Protein AF-A0A2V9VPX3-F1 (afdb_monomer_lite)

Foldseek 3Di:
DDDPPPPVVVVVLVVLVVVVVVLLVLLLVLLVVVLVVLVCCLVPVDPDDDPQVSVVSVLCNVVVVLNCQQSVLLNVLSVLVVLLLDLVNLQVPVSLVSNLVSLVSNLVSLLVVLVVDLLPPLQSVLSVVLSVLLVVLSVQLVPDDPCQLVSVLSVLLNNLLSSLVSQLVVVVVVCVVCCVVVVDRCSNCSSVSSNVSNVVSNVSSVVLCPDPSNSVSSVVSSVSNVD

Structure (mmCIF, N/CA/C/O backbone):
data_AF-A0A2V9VPX3-F1
#
_entry.id   AF-A0A2V9VPX3-F1
#
loop_
_atom_site.group_PDB
_atom_site.id
_atom_site.type_symbol
_atom_site.label_atom_id
_atom_site.label_alt_id
_atom_site.label_comp_id
_atom_site.label_asym_id
_atom_site.label_entity_id
_atom_site.label_seq_id
_atom_site.pdbx_PDB_ins_code
_atom_site.Cartn_x
_atom_site.Cartn_y
_atom_site.Cartn_z
_atom_site.occupancy
_atom_site.B_iso_or_equiv
_atom_site.auth_seq_id
_atom_site.auth_comp_id
_atom_site.auth_asym_id
_atom_site.auth_atom_id
_atom_site.pdbx_PDB_model_num
ATOM 1 N N . MET A 1 1 ? -47.745 25.029 2.423 1.00 43.16 1 MET A N 1
ATOM 2 C CA . MET A 1 1 ? -46.311 25.330 2.217 1.00 43.16 1 MET A CA 1
ATOM 3 C C . MET A 1 1 ? -45.486 24.276 2.961 1.00 43.16 1 MET A C 1
ATOM 5 O O . MET A 1 1 ? -45.159 24.467 4.120 1.00 43.16 1 MET A O 1
ATOM 9 N N . GLN A 1 2 ? -45.264 23.102 2.353 1.00 42.19 2 GLN A N 1
ATOM 10 C CA . GLN A 1 2 ? -44.496 22.005 2.964 1.00 42.19 2 GLN A CA 1
ATOM 11 C C . GLN A 1 2 ? -43.051 22.051 2.464 1.00 42.19 2 GLN A C 1
ATOM 13 O O . GLN A 1 2 ? -42.793 21.994 1.262 1.00 42.19 2 GLN A O 1
ATOM 18 N N . ALA A 1 3 ? -42.114 22.189 3.399 1.00 47.44 3 ALA A N 1
ATOM 19 C CA . ALA A 1 3 ? -40.689 22.213 3.127 1.00 47.44 3 ALA A CA 1
ATOM 20 C C . ALA A 1 3 ? -40.222 20.843 2.612 1.00 47.44 3 ALA A C 1
ATOM 22 O O . ALA A 1 3 ? -40.290 19.833 3.311 1.00 47.44 3 ALA A O 1
ATOM 23 N N . LYS A 1 4 ? -39.719 20.822 1.376 1.00 47.50 4 LYS A N 1
ATOM 24 C CA . LYS A 1 4 ? -39.046 19.679 0.755 1.00 47.50 4 LYS A CA 1
ATOM 25 C C . LYS A 1 4 ? -37.714 19.457 1.480 1.00 47.50 4 LYS A C 1
ATOM 27 O O . LYS A 1 4 ? -36.695 20.033 1.106 1.00 47.50 4 LYS A O 1
ATOM 32 N N . ILE A 1 5 ? -37.734 18.673 2.559 1.00 52.81 5 ILE A N 1
ATOM 33 C CA . ILE A 1 5 ? -36.528 18.274 3.293 1.00 52.81 5 ILE A CA 1
ATOM 34 C C . ILE A 1 5 ? -35.602 17.559 2.304 1.00 52.81 5 ILE A C 1
ATOM 36 O O . ILE A 1 5 ? -35.921 16.506 1.754 1.00 52.81 5 ILE A O 1
ATOM 40 N N . LYS A 1 6 ? -34.461 18.192 2.037 1.00 49.34 6 LYS A N 1
ATOM 41 C CA . LYS A 1 6 ? -33.432 17.753 1.099 1.00 49.34 6 LYS A CA 1
ATOM 42 C C . LYS A 1 6 ? -32.847 16.426 1.601 1.00 49.34 6 LYS A C 1
ATOM 44 O O . LYS A 1 6 ? -31.978 16.401 2.465 1.00 49.34 6 LYS A O 1
ATOM 49 N N . THR A 1 7 ? -33.305 15.310 1.040 1.00 52.22 7 THR A N 1
ATOM 50 C CA . THR A 1 7 ? -32.837 13.936 1.318 1.00 52.22 7 THR A CA 1
ATOM 51 C C . THR A 1 7 ? -31.381 13.672 0.898 1.00 52.22 7 THR A C 1
ATOM 53 O O . THR A 1 7 ? -30.891 12.551 1.028 1.00 52.22 7 THR A O 1
ATOM 56 N N . SER A 1 8 ? -30.643 14.692 0.441 1.00 52.12 8 SER A N 1
ATOM 57 C CA . SER A 1 8 ? -29.272 14.559 -0.063 1.00 52.12 8 SER A CA 1
ATOM 58 C C . SER A 1 8 ? -28.255 14.120 0.997 1.00 52.12 8 SER A C 1
ATOM 60 O O . SER A 1 8 ? -27.216 13.583 0.642 1.00 52.12 8 SER A O 1
ATOM 62 N N . GLY A 1 9 ? -28.534 14.310 2.293 1.00 49.56 9 GLY A N 1
ATOM 63 C CA . GLY A 1 9 ? -27.585 13.986 3.369 1.00 49.56 9 GLY A CA 1
ATOM 64 C C . GLY A 1 9 ? -27.524 12.508 3.788 1.00 49.56 9 GLY A C 1
ATOM 65 O O . GLY A 1 9 ? -26.550 12.101 4.421 1.00 49.56 9 GLY A O 1
ATOM 66 N N . LEU A 1 10 ? -28.541 11.698 3.463 1.00 52.62 10 LEU A N 1
ATOM 67 C CA . LEU A 1 10 ? -28.612 10.284 3.878 1.00 52.62 10 LEU A CA 1
ATOM 68 C C . LEU A 1 10 ? -28.024 9.320 2.836 1.00 52.62 10 LEU A C 1
ATOM 70 O O . LEU A 1 10 ? -27.613 8.213 3.182 1.00 52.62 10 LEU A O 1
ATOM 74 N N . THR A 1 11 ? -27.944 9.735 1.571 1.00 59.84 11 THR A N 1
ATOM 75 C CA . THR A 1 11 ? -27.474 8.900 0.453 1.00 59.84 11 THR A CA 1
ATOM 76 C C . THR A 1 11 ? -25.959 8.967 0.243 1.00 59.84 11 THR A C 1
ATOM 78 O O . THR A 1 11 ? -25.352 7.986 -0.195 1.00 59.84 11 THR A O 1
ATOM 81 N N . GLU A 1 12 ? -25.320 10.081 0.610 1.00 61.25 12 GLU A N 1
ATOM 82 C CA . GLU A 1 12 ? -23.867 10.259 0.505 1.00 61.25 12 GLU A CA 1
ATOM 83 C C . GLU A 1 12 ? -23.025 9.199 1.239 1.00 61.25 12 GLU A C 1
ATOM 85 O O . GLU A 1 12 ? -22.097 8.665 0.620 1.00 61.25 12 GLU A O 1
ATOM 90 N N . PRO A 1 13 ? -23.305 8.829 2.509 1.00 64.81 13 PRO A N 1
ATOM 91 C CA . PRO A 1 13 ? -22.463 7.867 3.216 1.00 64.81 13 PRO A CA 1
ATOM 92 C C . PRO A 1 13 ? -22.567 6.440 2.668 1.00 64.81 13 PRO A C 1
ATOM 94 O O . PRO A 1 13 ? -21.584 5.699 2.690 1.00 64.81 13 PRO A O 1
ATOM 97 N N . ALA A 1 14 ? -23.731 6.051 2.141 1.00 68.38 14 ALA A N 1
ATOM 98 C CA . ALA A 1 14 ? -23.908 4.748 1.505 1.00 68.38 14 ALA A CA 1
ATOM 99 C C . ALA A 1 14 ? -23.156 4.669 0.165 1.00 68.38 14 ALA A C 1
ATOM 101 O O . ALA A 1 14 ? -22.471 3.679 -0.112 1.00 68.38 14 ALA A O 1
ATOM 102 N N . ARG A 1 15 ? -23.232 5.735 -0.644 1.00 77.31 15 ARG A N 1
ATOM 103 C CA . ARG A 1 15 ? -22.561 5.809 -1.946 1.00 77.31 15 ARG A CA 1
ATOM 104 C C . ARG A 1 15 ? -21.040 5.812 -1.806 1.00 77.31 15 ARG A C 1
ATOM 106 O O . ARG A 1 15 ? -20.377 5.031 -2.484 1.00 77.31 15 ARG A O 1
ATOM 113 N N . SER A 1 16 ? -20.474 6.617 -0.910 1.00 80.38 16 SER A N 1
ATOM 114 C CA . SER A 1 16 ? -19.016 6.679 -0.735 1.00 80.38 16 SER A CA 1
ATOM 115 C C . SER A 1 16 ? -18.418 5.356 -0.238 1.00 80.38 16 SER A C 1
ATOM 117 O O . SER A 1 16 ? -17.360 4.945 -0.712 1.00 80.38 16 SER A O 1
ATOM 119 N N . TRP A 1 17 ? -19.118 4.625 0.639 1.00 83.00 17 TRP A N 1
ATOM 120 C CA . TRP A 1 17 ? -18.698 3.281 1.048 1.00 83.00 17 TRP A CA 1
ATOM 121 C C . TRP A 1 17 ? -18.738 2.277 -0.109 1.00 83.00 17 TRP A C 1
ATOM 123 O O . TRP A 1 17 ? -17.834 1.450 -0.227 1.00 83.00 17 TRP A O 1
ATOM 133 N N . SER A 1 18 ? -19.750 2.349 -0.982 1.00 84.25 18 SER A N 1
ATOM 134 C CA . SER A 1 18 ? -19.806 1.480 -2.163 1.00 84.25 18 SER A CA 1
ATOM 135 C C . SER A 1 18 ? -18.605 1.690 -3.089 1.00 84.25 18 SER A C 1
ATOM 137 O O . SER A 1 18 ? -18.013 0.705 -3.517 1.00 84.25 18 SER A O 1
ATOM 139 N N . LEU A 1 19 ? -18.174 2.940 -3.300 1.00 87.88 19 LEU A N 1
ATOM 140 C CA . LEU A 1 19 ? -16.998 3.267 -4.113 1.00 87.88 19 LEU A CA 1
ATOM 141 C C . LEU A 1 19 ? -15.702 2.727 -3.505 1.00 87.88 19 LEU A C 1
ATOM 143 O O . LEU A 1 19 ? -14.926 2.090 -4.210 1.00 87.88 19 LEU A O 1
ATOM 147 N N . VAL A 1 20 ? -15.493 2.911 -2.197 1.00 88.56 20 VAL A N 1
ATOM 148 C CA . VAL A 1 20 ? -14.319 2.353 -1.502 1.00 88.56 20 VAL A CA 1
ATOM 149 C C . VAL A 1 20 ? -14.315 0.830 -1.562 1.00 88.56 20 VAL A C 1
ATOM 151 O O . VAL A 1 20 ? -13.278 0.225 -1.815 1.00 88.56 20 VAL A O 1
ATOM 154 N N . ARG A 1 21 ? -15.477 0.195 -1.383 1.00 90.06 21 ARG A N 1
ATOM 155 C CA . ARG A 1 21 ? -15.603 -1.261 -1.481 1.00 90.06 21 ARG A CA 1
ATOM 156 C C . ARG A 1 21 ? -15.289 -1.761 -2.891 1.00 90.06 21 ARG A C 1
ATOM 158 O O . ARG A 1 21 ? -14.588 -2.757 -3.025 1.00 90.06 21 ARG A O 1
ATOM 165 N N . THR A 1 22 ? -15.793 -1.091 -3.925 1.00 91.50 22 THR A N 1
ATOM 166 C CA . THR A 1 22 ? -15.490 -1.434 -5.320 1.00 91.50 22 THR A CA 1
ATOM 167 C C . THR A 1 22 ? -14.006 -1.243 -5.614 1.00 91.50 22 THR A C 1
ATOM 169 O O . THR A 1 22 ? -13.379 -2.162 -6.127 1.00 91.50 22 THR A O 1
ATOM 172 N N . GLY A 1 23 ? -13.425 -0.105 -5.222 1.00 91.94 23 GLY A N 1
ATOM 173 C CA . GLY A 1 23 ? -11.995 0.162 -5.372 1.00 91.94 23 GLY A CA 1
ATOM 174 C C . GLY A 1 23 ? -11.131 -0.896 -4.686 1.00 91.94 23 GLY A C 1
ATOM 175 O O . GLY A 1 23 ? -10.204 -1.411 -5.298 1.00 91.94 23 GLY A O 1
ATOM 176 N N . LEU A 1 24 ? -11.489 -1.306 -3.464 1.00 93.81 24 LEU A N 1
ATOM 177 C CA . LEU A 1 24 ? -10.814 -2.392 -2.753 1.00 93.81 24 LEU A CA 1
ATOM 178 C C . LEU A 1 24 ? -10.837 -3.702 -3.554 1.00 93.81 24 LEU A C 1
ATOM 180 O O . LEU A 1 24 ? -9.790 -4.318 -3.735 1.00 93.81 24 LEU A O 1
ATOM 184 N N . TRP A 1 25 ? -12.004 -4.128 -4.044 1.00 96.25 25 TRP A N 1
ATOM 185 C CA . TRP A 1 25 ? -12.115 -5.366 -4.823 1.00 96.25 25 TRP A CA 1
ATOM 186 C C . TRP A 1 25 ? -11.345 -5.301 -6.140 1.00 96.25 25 TRP A C 1
ATOM 188 O O . TRP A 1 25 ? -10.649 -6.256 -6.478 1.00 96.25 25 TRP A O 1
ATOM 198 N N . VAL A 1 26 ? -11.410 -4.171 -6.847 1.00 95.50 26 VAL A N 1
ATOM 199 C CA . VAL A 1 26 ? -10.618 -3.943 -8.062 1.00 95.50 26 VAL A CA 1
ATOM 200 C C . VAL A 1 26 ? -9.123 -4.054 -7.752 1.00 95.50 26 VAL A C 1
ATOM 202 O O . VAL A 1 26 ? -8.414 -4.787 -8.439 1.00 95.50 26 VAL A O 1
ATOM 205 N N . SER A 1 27 ? -8.643 -3.415 -6.682 1.00 94.50 27 SER A N 1
ATOM 206 C CA . SER A 1 27 ? -7.239 -3.506 -6.273 1.00 94.50 27 SER A CA 1
ATOM 207 C C . SER A 1 27 ? -6.827 -4.929 -5.884 1.00 94.50 27 SER A C 1
ATOM 209 O O . SER A 1 27 ? -5.723 -5.343 -6.230 1.00 94.50 27 SER A O 1
ATOM 211 N N . ILE A 1 28 ? -7.699 -5.703 -5.224 1.00 95.38 28 ILE A N 1
ATOM 212 C CA . ILE A 1 28 ? -7.446 -7.121 -4.914 1.00 95.38 28 ILE A CA 1
ATOM 213 C C . ILE A 1 28 ? -7.274 -7.926 -6.205 1.00 95.38 28 ILE A C 1
ATOM 215 O O . ILE A 1 28 ? -6.294 -8.655 -6.335 1.00 95.38 28 ILE A O 1
ATOM 219 N N . VAL A 1 29 ? -8.185 -7.778 -7.171 1.00 96.88 29 VAL A N 1
ATOM 220 C CA . VAL A 1 29 ? -8.110 -8.498 -8.453 1.00 96.88 29 VAL A CA 1
ATOM 221 C C . VAL A 1 29 ? -6.824 -8.148 -9.200 1.00 96.88 29 VAL A C 1
ATOM 223 O O . VAL A 1 29 ? -6.115 -9.047 -9.653 1.00 96.88 29 VAL A O 1
ATOM 226 N N . ILE A 1 30 ? -6.473 -6.860 -9.276 1.00 95.12 30 ILE A N 1
ATOM 227 C CA . ILE A 1 30 ? -5.232 -6.417 -9.924 1.00 95.12 30 ILE A CA 1
ATOM 228 C C . ILE A 1 30 ? -4.003 -6.977 -9.197 1.00 95.12 30 ILE A C 1
ATOM 230 O O . ILE A 1 30 ? -3.069 -7.443 -9.850 1.00 95.12 30 ILE A O 1
ATOM 234 N N . ALA A 1 31 ? -3.992 -6.966 -7.862 1.00 93.62 31 ALA A N 1
ATOM 235 C CA . ALA A 1 31 ? -2.892 -7.514 -7.073 1.00 93.62 31 ALA A CA 1
ATOM 236 C C . ALA A 1 31 ? -2.719 -9.021 -7.313 1.00 93.62 31 ALA A C 1
ATOM 238 O O . ALA A 1 31 ? -1.607 -9.467 -7.589 1.00 93.62 31 ALA A O 1
ATOM 239 N N . VAL A 1 32 ? -3.812 -9.792 -7.283 1.00 95.88 32 VAL A N 1
ATOM 240 C CA . VAL A 1 32 ? -3.805 -11.235 -7.574 1.00 95.88 32 VAL A CA 1
ATOM 241 C C . VAL A 1 32 ? -3.259 -11.493 -8.980 1.00 95.88 32 VAL A C 1
ATOM 243 O O . VAL A 1 32 ? -2.316 -12.267 -9.134 1.00 95.88 32 VAL A O 1
ATOM 246 N N . ALA A 1 33 ? -3.785 -10.802 -9.995 1.00 94.44 33 ALA A N 1
ATOM 247 C CA . ALA A 1 33 ? -3.332 -10.950 -11.377 1.00 94.44 33 ALA A CA 1
ATOM 248 C C . ALA A 1 33 ? -1.839 -10.610 -11.539 1.00 94.44 33 ALA A C 1
ATOM 250 O O . ALA A 1 33 ? -1.101 -11.334 -12.208 1.00 94.44 33 ALA A O 1
ATOM 251 N N . ALA A 1 34 ? -1.367 -9.543 -10.886 1.00 92.12 34 ALA A N 1
ATOM 252 C CA . ALA A 1 34 ? 0.036 -9.143 -10.921 1.00 92.12 34 ALA A CA 1
ATOM 253 C C . ALA A 1 34 ? 0.960 -10.177 -10.257 1.00 92.12 34 ALA A C 1
ATOM 255 O O . ALA A 1 34 ? 2.039 -10.455 -10.786 1.00 92.12 34 ALA A O 1
ATOM 256 N N . VAL A 1 35 ? 0.544 -10.761 -9.128 1.00 93.12 35 VAL A N 1
ATOM 257 C CA . VAL A 1 35 ? 1.313 -11.810 -8.443 1.00 93.12 35 VAL A CA 1
ATOM 258 C C . VAL A 1 35 ? 1.353 -13.080 -9.283 1.00 93.12 35 VAL A C 1
ATOM 260 O O . VAL A 1 35 ? 2.440 -13.612 -9.487 1.00 93.12 35 VAL A O 1
ATOM 263 N N . ILE A 1 36 ? 0.221 -13.520 -9.844 1.00 92.44 36 ILE A N 1
ATOM 264 C CA . ILE A 1 36 ? 0.173 -14.68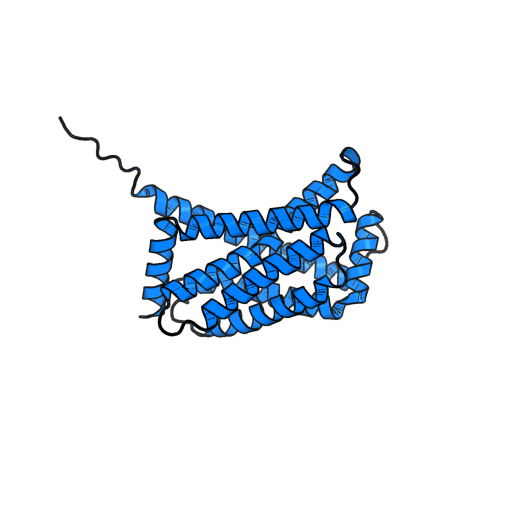5 -10.742 1.00 92.44 36 ILE A CA 1
ATOM 265 C C . ILE A 1 36 ? 1.124 -14.481 -11.922 1.00 92.44 36 ILE A C 1
ATOM 267 O O . ILE A 1 36 ? 1.991 -15.321 -12.153 1.00 92.44 36 ILE A O 1
ATOM 271 N N . ARG A 1 37 ? 1.034 -13.336 -12.616 1.00 89.69 37 ARG A N 1
ATOM 272 C CA . ARG A 1 37 ? 1.946 -13.006 -13.722 1.00 89.69 37 ARG A CA 1
ATOM 273 C C . ARG A 1 37 ? 3.410 -13.100 -13.285 1.00 89.69 37 ARG A C 1
ATOM 275 O O . ARG A 1 37 ? 4.217 -13.697 -13.992 1.00 89.69 37 ARG A O 1
ATOM 282 N N . ARG A 1 38 ? 3.764 -12.515 -12.133 1.00 89.88 38 ARG A N 1
ATOM 283 C CA . ARG A 1 38 ? 5.148 -12.510 -11.633 1.00 89.88 38 ARG A CA 1
ATOM 284 C C . ARG A 1 38 ? 5.632 -13.915 -11.281 1.00 89.88 38 ARG A C 1
ATOM 286 O O . ARG A 1 38 ? 6.755 -14.255 -11.630 1.00 89.88 38 ARG A O 1
ATOM 293 N N . VAL A 1 39 ? 4.809 -14.729 -10.624 1.00 89.19 39 VAL A N 1
ATOM 294 C CA . VAL A 1 39 ? 5.161 -16.114 -10.283 1.00 89.19 39 VAL A CA 1
ATOM 295 C C . VAL A 1 39 ? 5.359 -16.942 -11.553 1.00 89.19 39 VAL A C 1
ATOM 297 O O . VAL A 1 39 ? 6.369 -17.631 -11.663 1.00 89.19 39 VAL A O 1
ATOM 300 N N . VAL A 1 40 ? 4.470 -16.818 -12.544 1.00 87.25 40 VAL A N 1
ATOM 301 C CA . VAL A 1 40 ? 4.613 -17.504 -13.840 1.00 87.25 40 VAL A CA 1
ATOM 302 C C . VAL A 1 40 ? 5.921 -17.112 -14.529 1.00 87.25 40 VAL A C 1
ATOM 304 O O . VAL A 1 40 ? 6.664 -18.006 -14.924 1.00 87.25 40 VAL A O 1
ATOM 307 N N . ALA A 1 41 ? 6.251 -15.818 -14.592 1.00 84.31 41 ALA A N 1
ATOM 308 C CA . ALA A 1 41 ? 7.500 -15.335 -15.190 1.00 84.31 41 ALA A CA 1
ATOM 309 C C . ALA A 1 41 ? 8.764 -15.840 -14.460 1.00 84.31 41 ALA A C 1
ATOM 311 O O . ALA A 1 41 ? 9.791 -16.076 -15.086 1.00 84.31 41 ALA A O 1
ATOM 312 N N . LEU A 1 42 ? 8.695 -16.047 -13.139 1.00 83.56 42 LEU A N 1
ATOM 313 C CA . LEU A 1 42 ? 9.802 -16.603 -12.344 1.00 83.56 42 LEU A CA 1
ATOM 314 C C . LEU A 1 42 ? 9.953 -18.128 -12.474 1.00 83.56 42 LEU A C 1
ATOM 316 O O . LEU A 1 42 ? 11.012 -18.668 -12.135 1.00 83.56 42 LEU A O 1
ATOM 320 N N . MET A 1 43 ? 8.893 -18.836 -12.870 1.00 83.00 43 MET A N 1
ATOM 321 C CA . MET A 1 43 ? 8.916 -20.284 -13.117 1.00 83.00 43 MET A CA 1
ATOM 322 C C . MET A 1 43 ? 9.269 -20.612 -14.569 1.00 83.00 43 MET A C 1
ATOM 324 O O . MET A 1 43 ? 9.974 -21.585 -14.809 1.00 83.00 43 MET A O 1
ATOM 328 N N . HIS A 1 44 ? 8.822 -19.779 -15.509 1.00 82.56 44 HIS A N 1
ATOM 329 C CA . HIS A 1 44 ? 9.036 -19.937 -16.944 1.00 82.56 44 HIS A CA 1
ATOM 330 C C . HIS A 1 44 ? 9.648 -18.644 -17.503 1.00 82.56 44 HIS A C 1
ATOM 332 O O . HIS A 1 44 ? 8.911 -17.798 -18.017 1.00 82.56 44 HIS A O 1
ATOM 338 N N . PRO A 1 45 ? 10.974 -18.445 -17.368 1.00 74.94 45 PRO A N 1
ATOM 339 C CA . PRO A 1 45 ? 11.636 -17.257 -17.888 1.00 74.94 45 PRO A CA 1
ATOM 340 C C . PRO A 1 45 ? 11.451 -17.189 -19.403 1.00 74.94 45 PRO A C 1
ATOM 342 O O . PRO A 1 45 ? 11.922 -18.056 -20.139 1.00 74.94 45 PRO A O 1
ATOM 345 N N . VAL A 1 46 ? 10.730 -16.173 -19.867 1.00 66.62 46 VAL A N 1
ATOM 346 C CA . VAL A 1 46 ? 10.470 -15.987 -21.292 1.00 66.62 46 VAL A CA 1
ATOM 347 C C . VAL A 1 46 ? 11.691 -15.318 -21.919 1.00 66.62 46 VAL A C 1
ATOM 349 O O . VAL A 1 46 ? 12.058 -14.207 -21.542 1.00 66.62 46 VAL A O 1
ATOM 352 N N . THR A 1 47 ? 12.322 -15.990 -22.879 1.00 66.31 47 THR A N 1
ATOM 353 C CA . THR A 1 47 ? 13.479 -15.463 -23.624 1.00 66.31 47 THR A CA 1
ATOM 354 C C . THR A 1 47 ? 13.081 -14.723 -24.905 1.00 66.31 47 THR A C 1
ATOM 356 O O . THR A 1 47 ? 13.929 -14.102 -25.541 1.00 66.31 47 THR A O 1
ATOM 359 N N . SER A 1 48 ? 11.797 -14.750 -25.277 1.00 62.88 48 SER A N 1
ATOM 360 C CA . SER A 1 48 ? 11.246 -14.130 -26.485 1.00 62.88 48 SER A CA 1
ATOM 361 C C . SER A 1 48 ? 10.136 -13.115 -26.163 1.00 62.88 48 SER A C 1
ATOM 363 O O . SER A 1 48 ? 9.126 -13.427 -25.542 1.00 62.88 48 SER A O 1
ATOM 365 N N . GLY A 1 49 ? 10.308 -11.861 -26.584 1.00 66.62 49 GLY A N 1
ATOM 366 C CA . GLY A 1 49 ? 9.343 -10.783 -26.339 1.00 66.62 49 GLY A CA 1
ATOM 367 C C . GLY A 1 49 ? 9.963 -9.396 -26.522 1.00 66.62 49 GLY A C 1
ATOM 368 O O . GLY A 1 49 ? 11.132 -9.301 -26.902 1.00 66.62 49 GLY A O 1
ATOM 369 N N . PRO A 1 50 ? 9.218 -8.304 -26.251 1.00 75.19 50 PRO A N 1
ATOM 370 C CA . PRO A 1 50 ? 9.771 -6.955 -26.304 1.00 75.19 50 PRO A CA 1
ATOM 371 C C . PRO A 1 50 ? 11.026 -6.859 -25.415 1.00 75.19 50 PRO A C 1
ATOM 373 O O . PRO A 1 50 ? 10.931 -7.201 -24.230 1.00 75.19 50 PRO A O 1
ATOM 376 N N . PRO A 1 51 ? 12.177 -6.369 -25.923 1.00 73.56 51 PRO A N 1
ATOM 377 C CA . PRO A 1 51 ? 13.457 -6.407 -25.201 1.00 73.56 51 PRO A CA 1
ATOM 378 C C . PRO A 1 51 ? 13.390 -5.794 -23.798 1.00 73.56 51 PRO A C 1
ATOM 380 O O . PRO A 1 51 ? 14.000 -6.278 -22.851 1.00 73.56 51 PRO A O 1
ATOM 383 N N . GLN A 1 52 ? 12.570 -4.755 -23.653 1.00 70.75 52 GLN A N 1
ATOM 384 C CA . GLN A 1 52 ? 12.328 -4.043 -22.401 1.00 70.75 52 GLN A CA 1
ATOM 385 C C . GLN A 1 52 ? 11.641 -4.915 -21.338 1.00 70.75 52 GLN A C 1
ATOM 387 O O . GLN A 1 52 ? 11.960 -4.802 -20.157 1.00 70.75 52 GLN A O 1
ATOM 392 N N . MET A 1 53 ? 10.704 -5.787 -21.734 1.00 71.25 53 MET A N 1
ATOM 393 C CA . MET A 1 53 ? 10.038 -6.701 -20.799 1.00 71.25 53 MET A CA 1
ATOM 394 C C . MET A 1 53 ? 10.949 -7.866 -20.410 1.00 71.25 53 MET A C 1
ATOM 396 O O . MET A 1 53 ? 10.993 -8.220 -19.236 1.00 71.25 53 MET A O 1
ATOM 400 N N . VAL A 1 54 ? 11.719 -8.403 -21.361 1.00 76.69 54 VAL A N 1
ATOM 401 C CA . VAL A 1 54 ? 12.694 -9.475 -21.097 1.00 76.69 54 VAL A CA 1
ATOM 402 C C . VAL A 1 54 ? 13.781 -8.991 -20.129 1.00 76.69 54 VAL A C 1
ATOM 404 O O . VAL A 1 54 ? 14.073 -9.665 -19.142 1.00 76.69 54 VAL A O 1
ATOM 407 N N . ALA A 1 55 ? 14.324 -7.788 -20.348 1.00 74.94 55 ALA A N 1
ATOM 408 C CA . ALA A 1 55 ? 15.307 -7.180 -19.450 1.00 74.94 55 ALA A CA 1
ATOM 409 C C . ALA A 1 55 ? 14.742 -6.954 -18.038 1.00 74.94 55 ALA A C 1
ATOM 411 O O . ALA A 1 55 ? 15.419 -7.218 -17.046 1.00 74.94 55 ALA A O 1
ATOM 412 N N . LEU A 1 56 ? 13.485 -6.513 -17.938 1.00 70.62 56 LEU A N 1
ATOM 413 C CA . LEU A 1 56 ? 12.807 -6.337 -16.657 1.00 70.62 56 LEU A CA 1
ATOM 414 C C . LEU A 1 56 ? 12.664 -7.668 -15.908 1.00 70.62 56 LEU A C 1
ATOM 416 O O . LEU A 1 56 ? 12.952 -7.736 -14.716 1.00 70.62 56 LEU A O 1
ATOM 420 N N . ASP A 1 57 ? 12.225 -8.725 -16.590 1.00 74.38 57 ASP A N 1
ATOM 421 C CA . ASP A 1 57 ? 12.028 -10.036 -15.974 1.00 74.38 57 ASP A CA 1
ATOM 422 C C . ASP A 1 57 ? 13.353 -10.671 -15.523 1.00 74.38 57 ASP A C 1
ATOM 424 O O . ASP A 1 57 ? 13.387 -11.284 -14.454 1.00 74.38 57 ASP A O 1
ATOM 428 N N . ALA A 1 58 ? 14.456 -10.432 -16.240 1.00 73.44 58 ALA A N 1
ATOM 429 C CA . ALA A 1 58 ? 15.792 -10.878 -15.838 1.00 73.44 58 ALA A CA 1
ATOM 430 C C . ALA A 1 58 ? 16.222 -10.329 -14.460 1.00 73.44 58 ALA A C 1
ATOM 432 O O . ALA A 1 58 ? 16.765 -11.080 -13.648 1.00 73.44 58 ALA A O 1
ATOM 433 N N . VAL A 1 59 ? 15.912 -9.061 -14.152 1.00 73.44 59 VAL A N 1
ATOM 434 C CA . VAL A 1 59 ? 16.205 -8.441 -12.840 1.00 73.44 59 VAL A CA 1
ATOM 435 C C . VAL A 1 59 ? 15.445 -9.129 -11.701 1.00 73.44 59 VAL A C 1
ATOM 437 O O . VAL A 1 59 ? 15.974 -9.314 -10.604 1.00 73.44 59 VAL A O 1
ATOM 440 N N . PHE A 1 60 ? 14.200 -9.548 -11.940 1.00 69.62 60 PHE A N 1
ATOM 441 C CA . PHE A 1 60 ? 13.426 -10.274 -10.929 1.00 69.62 60 PHE A CA 1
ATOM 442 C C . PHE A 1 60 ? 13.896 -11.720 -10.766 1.00 69.62 60 PHE A C 1
ATOM 444 O O . PHE A 1 60 ? 13.847 -12.249 -9.656 1.00 69.62 60 PHE A O 1
ATOM 451 N N . VAL A 1 61 ? 14.353 -12.364 -11.845 1.00 74.38 61 VAL A N 1
ATOM 452 C CA . VAL A 1 61 ? 14.910 -13.723 -11.794 1.00 74.38 61 VAL A CA 1
ATOM 453 C C . VAL A 1 61 ? 16.200 -13.755 -10.973 1.00 74.38 61 VAL A C 1
ATOM 455 O O . VAL A 1 61 ? 16.344 -14.650 -10.138 1.00 74.38 61 VAL A O 1
ATOM 458 N N . SER A 1 62 ? 17.088 -12.765 -11.118 1.00 77.25 62 SER A N 1
ATOM 459 C CA . SER A 1 62 ? 18.312 -12.684 -10.303 1.00 77.25 62 SER A CA 1
ATOM 460 C C . SER A 1 62 ? 18.023 -12.495 -8.807 1.00 77.25 62 SER A C 1
ATOM 462 O O . SER A 1 62 ? 18.793 -12.958 -7.970 1.00 77.25 62 SER A O 1
ATOM 464 N N . HIS A 1 63 ? 16.859 -11.933 -8.461 1.00 82.00 63 HIS A N 1
ATOM 465 C CA . HIS A 1 63 ? 16.392 -11.738 -7.084 1.00 82.00 63 HIS A CA 1
ATOM 466 C C . HIS A 1 63 ? 15.141 -12.568 -6.753 1.00 82.00 63 HIS A C 1
ATOM 468 O O . HIS A 1 63 ? 14.262 -12.125 -6.004 1.00 82.00 63 HIS A O 1
ATOM 474 N N . LYS A 1 64 ? 15.029 -13.785 -7.304 1.00 84.81 64 LYS A N 1
ATOM 475 C CA . LYS A 1 64 ? 13.826 -14.631 -7.189 1.00 84.81 64 LYS A CA 1
ATOM 476 C C . LYS A 1 64 ? 13.382 -14.861 -5.743 1.00 84.81 64 LYS A C 1
ATOM 478 O O . LYS A 1 64 ? 12.197 -14.718 -5.444 1.00 84.81 64 LYS A O 1
ATOM 483 N N . ALA A 1 65 ? 14.315 -15.188 -4.846 1.00 88.00 65 ALA A N 1
ATOM 484 C CA . ALA A 1 65 ? 14.006 -15.460 -3.441 1.00 88.00 65 ALA A CA 1
ATOM 485 C C . ALA A 1 65 ? 13.435 -14.223 -2.730 1.00 88.00 65 ALA A C 1
ATOM 487 O O . ALA A 1 65 ? 12.370 -14.308 -2.121 1.00 88.00 65 ALA A O 1
ATOM 488 N N . LEU A 1 66 ? 14.087 -13.063 -2.877 1.00 91.06 66 LEU A N 1
ATOM 489 C CA . LEU A 1 66 ? 13.615 -11.798 -2.307 1.00 91.06 66 LEU A CA 1
ATOM 490 C C . LEU A 1 66 ? 12.254 -11.393 -2.890 1.00 91.06 66 LEU A C 1
ATOM 492 O O . LEU A 1 66 ? 11.351 -11.001 -2.154 1.00 91.06 66 LEU A O 1
ATOM 496 N N . THR A 1 67 ? 12.079 -11.562 -4.203 1.00 90.75 67 THR A N 1
ATOM 497 C CA . THR A 1 67 ? 10.816 -11.264 -4.886 1.00 90.75 67 THR A CA 1
ATOM 498 C C . THR A 1 67 ? 9.678 -12.127 -4.342 1.00 90.75 67 THR A C 1
ATOM 500 O O . THR A 1 67 ? 8.624 -11.595 -4.002 1.00 90.75 67 THR A O 1
ATOM 503 N N . LEU A 1 68 ? 9.876 -13.443 -4.206 1.00 92.38 68 LEU A N 1
ATOM 504 C CA . LEU A 1 68 ? 8.873 -14.354 -3.638 1.00 92.38 68 LEU A CA 1
ATOM 505 C C . LEU A 1 68 ? 8.585 -14.049 -2.162 1.00 92.38 68 LEU A C 1
ATOM 507 O O . LEU A 1 68 ? 7.417 -14.011 -1.766 1.00 92.38 68 LEU A O 1
ATOM 511 N N . ALA A 1 69 ? 9.630 -13.768 -1.378 1.00 94.50 69 ALA A N 1
ATOM 512 C CA . ALA A 1 69 ? 9.522 -13.375 0.025 1.00 94.50 69 ALA A CA 1
ATOM 513 C C . ALA A 1 69 ? 8.755 -12.058 0.222 1.00 94.50 69 ALA A C 1
ATOM 515 O O . ALA A 1 69 ? 8.186 -11.843 1.287 1.00 94.50 69 ALA A O 1
ATOM 516 N N . HIS A 1 70 ? 8.695 -11.197 -0.794 1.00 96.06 70 HIS A N 1
ATOM 517 C CA . HIS A 1 70 ? 7.878 -9.989 -0.776 1.00 96.06 70 HIS A CA 1
ATOM 518 C C . HIS A 1 70 ? 6.444 -10.243 -1.270 1.00 96.06 70 HIS A C 1
ATOM 520 O O . HIS A 1 70 ? 5.471 -9.932 -0.577 1.00 96.06 70 HIS A O 1
ATOM 526 N N . ILE A 1 71 ? 6.284 -10.817 -2.470 1.00 95.00 71 ILE A N 1
ATOM 527 C CA . ILE A 1 71 ? 4.976 -10.864 -3.143 1.00 95.00 71 ILE A CA 1
ATOM 528 C C . ILE A 1 71 ? 4.003 -11.866 -2.516 1.00 95.00 71 ILE A C 1
ATOM 530 O O . ILE A 1 71 ? 2.800 -11.613 -2.541 1.00 95.00 71 ILE A O 1
ATOM 534 N N . LEU A 1 72 ? 4.481 -12.983 -1.951 1.00 96.38 72 LEU A N 1
ATOM 535 C CA . LEU A 1 72 ? 3.594 -13.979 -1.339 1.00 96.38 72 LEU A CA 1
ATOM 536 C C . LEU A 1 72 ? 2.989 -13.457 -0.023 1.00 96.38 72 LEU A C 1
ATOM 538 O O . LEU A 1 72 ? 1.762 -13.502 0.112 1.00 96.38 72 LEU A O 1
ATOM 542 N N . PRO A 1 73 ? 3.771 -12.869 0.908 1.00 97.94 73 PRO A N 1
ATOM 543 C CA . PRO A 1 73 ? 3.199 -12.186 2.066 1.00 97.94 73 PRO A CA 1
ATOM 544 C C . PRO A 1 73 ? 2.304 -11.005 1.690 1.00 97.94 73 PRO A C 1
ATOM 546 O O . PRO A 1 73 ? 1.253 -10.830 2.306 1.00 97.94 73 PRO A O 1
ATOM 549 N N . ALA A 1 74 ? 2.662 -10.230 0.657 1.00 97.19 74 ALA A N 1
ATOM 550 C CA . ALA A 1 74 ? 1.823 -9.135 0.168 1.00 97.19 74 ALA A CA 1
ATOM 551 C C . ALA A 1 74 ? 0.467 -9.638 -0.346 1.00 97.19 74 ALA A C 1
ATOM 553 O O . ALA A 1 74 ? -0.569 -9.064 -0.010 1.00 97.19 74 ALA A O 1
ATOM 554 N N . LEU A 1 75 ? 0.452 -10.737 -1.107 1.00 97.19 75 LEU A N 1
ATOM 555 C CA . LEU A 1 75 ? -0.782 -11.358 -1.581 1.00 97.19 75 LEU A CA 1
ATOM 556 C C . LEU A 1 75 ? -1.654 -11.819 -0.411 1.00 97.19 75 LEU A C 1
ATOM 558 O O . LEU A 1 75 ? -2.840 -11.493 -0.362 1.00 97.19 75 LEU A O 1
ATOM 562 N N . ALA A 1 76 ? -1.067 -12.535 0.551 1.00 97.62 76 ALA A N 1
ATOM 563 C CA . ALA A 1 76 ? -1.780 -12.988 1.740 1.00 97.62 76 ALA A CA 1
ATOM 564 C C . ALA A 1 76 ? -2.356 -11.807 2.539 1.00 97.62 76 ALA A C 1
ATOM 566 O O . ALA A 1 76 ? -3.514 -11.848 2.956 1.00 97.62 76 ALA A O 1
ATOM 567 N N . PHE A 1 77 ? -1.587 -10.724 2.693 1.00 97.75 77 PHE A N 1
ATOM 568 C CA . PHE A 1 77 ? -2.046 -9.502 3.349 1.00 97.75 77 PHE A CA 1
ATOM 569 C C . PHE A 1 77 ? -3.266 -8.924 2.626 1.00 97.75 77 PHE A C 1
ATOM 571 O O . PHE A 1 77 ? -4.288 -8.668 3.259 1.00 97.75 77 PHE A O 1
ATOM 578 N N . VAL A 1 78 ? -3.185 -8.767 1.300 1.00 96.69 78 VAL A N 1
ATOM 579 C CA . VAL A 1 78 ? -4.257 -8.187 0.479 1.00 96.69 78 VAL A CA 1
ATOM 580 C C . VAL A 1 78 ? -5.539 -9.017 0.549 1.00 96.69 78 VAL A C 1
ATOM 582 O O . VAL A 1 78 ? -6.624 -8.462 0.731 1.00 96.69 78 VAL A O 1
ATOM 585 N N . LEU A 1 79 ? -5.422 -10.344 0.476 1.00 96.94 79 LEU A N 1
ATOM 586 C CA . LEU A 1 79 ? -6.563 -11.255 0.572 1.00 96.94 79 LEU A CA 1
ATOM 587 C C . LEU A 1 79 ? -7.220 -11.244 1.958 1.00 96.94 79 LEU A C 1
ATOM 589 O O . LEU A 1 79 ? -8.413 -11.517 2.059 1.00 96.94 79 LEU A O 1
ATOM 593 N N . LEU A 1 80 ? -6.489 -10.889 3.019 1.00 96.62 80 LEU A N 1
ATOM 594 C CA . LEU A 1 80 ? -7.031 -10.784 4.376 1.00 96.62 80 LEU A CA 1
ATOM 595 C C . LEU A 1 80 ? -7.774 -9.466 4.651 1.00 96.62 80 LEU A C 1
ATOM 597 O O . LEU A 1 80 ? -8.571 -9.40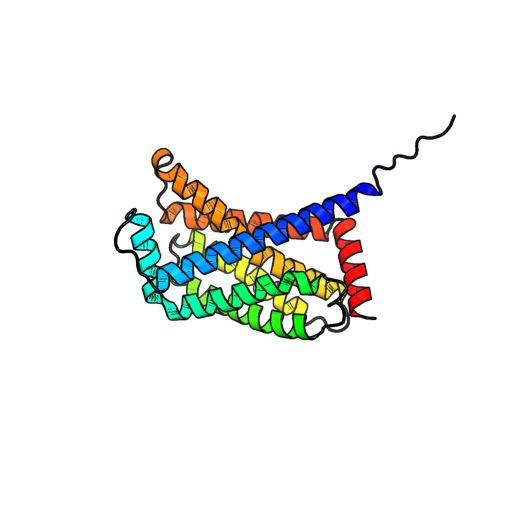3 5.591 1.00 96.62 80 LEU A O 1
ATOM 601 N N . ILE A 1 81 ? -7.581 -8.424 3.833 1.00 95.12 81 ILE A N 1
ATOM 602 C CA . ILE A 1 81 ? -8.208 -7.105 4.037 1.00 95.12 81 ILE A CA 1
ATOM 603 C C . ILE A 1 81 ? -9.745 -7.175 4.128 1.00 95.12 81 ILE A C 1
ATOM 605 O O . ILE A 1 81 ? -10.298 -6.579 5.056 1.00 95.12 81 ILE A O 1
ATOM 609 N N . PRO A 1 82 ? -10.484 -7.877 3.242 1.00 94.56 82 PRO A N 1
ATOM 610 C CA . PRO A 1 82 ? -11.946 -7.927 3.324 1.00 94.56 82 PRO A CA 1
ATOM 611 C C . PRO A 1 82 ? -12.454 -8.479 4.661 1.00 94.56 82 PRO A C 1
ATOM 613 O O . PRO A 1 82 ? -13.465 -8.006 5.184 1.00 94.56 82 PRO A O 1
ATOM 616 N N . PHE A 1 83 ? -11.725 -9.431 5.249 1.00 94.50 83 PHE A N 1
ATOM 617 C CA . PHE A 1 83 ? -12.060 -10.039 6.536 1.00 94.50 83 PHE A CA 1
ATOM 618 C C . PHE A 1 83 ? -11.908 -9.051 7.697 1.00 94.50 83 PHE A C 1
ATOM 620 O O . PHE A 1 83 ? -12.635 -9.152 8.682 1.00 94.50 83 PHE A O 1
ATOM 627 N N . LEU A 1 84 ? -11.034 -8.046 7.574 1.00 92.19 84 LEU A N 1
ATOM 628 C CA . LEU A 1 84 ? -10.892 -6.995 8.583 1.00 92.19 84 LEU A CA 1
ATOM 629 C C . LEU A 1 84 ? -12.178 -6.160 8.733 1.00 92.19 84 LEU A C 1
ATOM 631 O O . LEU A 1 84 ? -12.545 -5.793 9.851 1.00 92.19 84 LEU A O 1
ATOM 635 N N . TYR A 1 85 ? -12.872 -5.891 7.620 1.00 91.75 85 TYR A N 1
ATOM 636 C CA . TYR A 1 85 ? -14.057 -5.019 7.561 1.00 91.75 85 TYR A CA 1
ATOM 637 C C . TYR A 1 85 ? -15.399 -5.768 7.488 1.00 91.75 85 TYR A C 1
ATOM 639 O O . TYR A 1 85 ? -16.465 -5.139 7.469 1.00 91.75 85 TYR A O 1
ATOM 647 N N . ALA A 1 86 ? -15.373 -7.099 7.413 1.00 91.25 86 ALA A N 1
ATOM 648 C CA . ALA A 1 86 ? -16.565 -7.934 7.378 1.00 91.25 86 ALA A CA 1
ATOM 649 C C . ALA A 1 86 ? -17.103 -8.191 8.793 1.00 91.25 86 ALA A C 1
ATOM 651 O O . ALA A 1 86 ? -16.390 -8.711 9.650 1.00 91.25 86 ALA A O 1
ATOM 652 N N . ARG A 1 87 ? -18.400 -7.922 9.019 1.00 86.81 87 ARG A N 1
ATOM 653 C CA . ARG A 1 87 ? -19.047 -8.103 10.338 1.00 86.81 87 ARG A CA 1
ATOM 654 C C . ARG A 1 87 ? -18.858 -9.504 10.917 1.00 86.81 87 ARG A C 1
ATOM 656 O O . ARG A 1 87 ? -18.594 -9.651 12.103 1.00 86.81 87 ARG A O 1
ATOM 663 N N . ARG A 1 88 ? -18.945 -10.532 10.063 1.00 88.94 88 ARG A N 1
ATOM 664 C CA . ARG A 1 88 ? -18.780 -11.947 10.441 1.00 88.94 88 ARG A CA 1
ATOM 665 C C . ARG A 1 88 ? -17.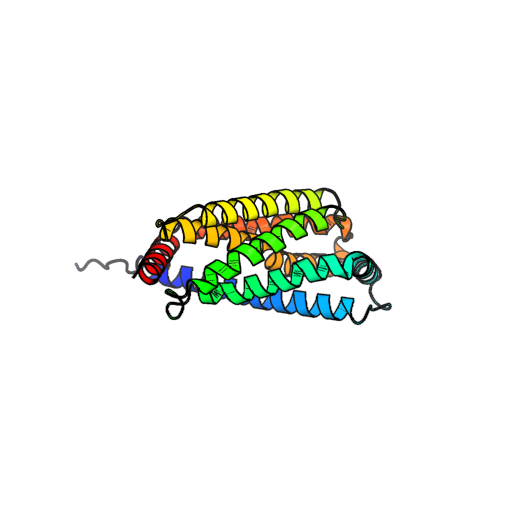437 -12.228 11.124 1.00 88.94 88 ARG A C 1
ATOM 667 O O . ARG A 1 88 ? -17.347 -13.139 11.936 1.00 88.94 88 ARG A O 1
ATOM 674 N N . PHE A 1 89 ? -16.411 -11.445 10.804 1.00 88.12 89 PHE A N 1
ATOM 675 C CA . PHE A 1 89 ? -15.048 -11.603 11.305 1.00 88.12 89 PHE A CA 1
ATOM 676 C C . PHE A 1 89 ? -14.640 -10.460 12.243 1.00 88.12 89 PHE A C 1
ATOM 678 O O . PHE A 1 89 ? -13.459 -10.303 12.552 1.00 88.12 89 PHE A O 1
ATOM 685 N N . ALA A 1 90 ? -15.594 -9.663 12.736 1.00 84.44 90 ALA A N 1
ATOM 686 C CA . ALA A 1 90 ? -15.288 -8.551 13.630 1.00 84.44 90 ALA A CA 1
ATOM 687 C C . ALA A 1 90 ? -14.591 -9.041 14.918 1.00 84.44 90 ALA A C 1
ATOM 689 O O . ALA A 1 90 ? -13.526 -8.558 15.293 1.00 84.44 90 ALA A O 1
ATOM 690 N N . ARG A 1 91 ? -15.093 -10.116 15.528 1.00 84.69 91 ARG A N 1
ATOM 691 C CA . ARG A 1 91 ? -14.492 -10.706 16.738 1.00 84.69 91 ARG A CA 1
ATOM 692 C C . ARG A 1 91 ? -13.244 -11.556 16.471 1.00 84.69 91 ARG A C 1
ATOM 694 O O . ARG A 1 91 ? -12.579 -12.012 17.402 1.00 84.69 91 ARG A O 1
ATOM 701 N N . ALA A 1 92 ? -12.892 -11.772 15.204 1.00 87.44 92 ALA A N 1
ATOM 702 C CA . ALA A 1 92 ? -11.751 -12.587 14.819 1.00 87.44 92 ALA A CA 1
ATOM 703 C C . ALA A 1 92 ? -10.435 -11.817 15.017 1.00 87.44 92 ALA A C 1
ATOM 705 O O . ALA A 1 92 ? -9.911 -11.171 14.104 1.00 87.44 92 ALA A O 1
ATOM 706 N N . ARG A 1 93 ? -9.861 -11.921 16.222 1.00 87.56 93 ARG A N 1
ATOM 707 C CA . ARG A 1 93 ? -8.552 -11.324 16.551 1.00 87.56 93 ARG A CA 1
ATOM 708 C C . ARG A 1 93 ? -7.404 -11.898 15.713 1.00 87.56 93 ARG A C 1
ATOM 710 O O . ARG A 1 93 ? -6.371 -11.246 15.578 1.00 87.56 93 ARG A O 1
ATOM 717 N N . TRP A 1 94 ? -7.576 -13.094 15.143 1.00 92.50 94 TRP A N 1
ATOM 718 C CA . TRP A 1 94 ? -6.566 -13.734 14.299 1.00 92.50 94 TRP A CA 1
ATOM 719 C C . TRP A 1 94 ? -6.267 -12.924 13.030 1.00 92.50 94 TRP A C 1
ATOM 721 O O . TRP A 1 94 ? -5.111 -12.859 12.635 1.00 92.50 94 TRP A O 1
ATOM 731 N N . VAL A 1 95 ? -7.263 -12.240 12.449 1.00 92.81 95 VAL A N 1
ATOM 732 C CA . VAL A 1 95 ? -7.077 -11.443 11.221 1.00 92.81 95 VAL A CA 1
ATOM 733 C C . VAL A 1 95 ? -6.020 -10.366 11.450 1.00 92.81 95 VAL A C 1
ATOM 735 O O . VAL A 1 95 ? -5.052 -10.267 10.705 1.00 92.81 95 VAL A O 1
ATOM 738 N N . GLU A 1 96 ? -6.152 -9.604 12.536 1.00 91.69 96 GLU A N 1
ATOM 739 C CA . GLU A 1 96 ? -5.168 -8.585 12.906 1.00 91.69 96 GLU A CA 1
ATOM 740 C C . GLU A 1 96 ? -3.809 -9.212 13.237 1.00 91.69 96 GLU A C 1
ATOM 742 O O . GLU A 1 96 ? -2.788 -8.744 12.740 1.00 91.69 96 GLU A O 1
ATOM 747 N N . ARG A 1 97 ? -3.792 -10.296 14.027 1.00 92.56 97 ARG A N 1
ATOM 748 C CA . ARG A 1 97 ? -2.553 -10.997 14.408 1.00 92.56 97 ARG A CA 1
ATOM 749 C C . ARG A 1 97 ? -1.750 -11.501 13.210 1.00 92.56 97 ARG A C 1
ATOM 751 O O . ARG A 1 97 ? -0.537 -11.584 13.334 1.00 92.56 97 ARG A O 1
ATOM 758 N N . ILE A 1 98 ? -2.400 -11.821 12.090 1.00 96.56 98 ILE A N 1
ATOM 759 C CA . ILE A 1 98 ? -1.731 -12.227 10.849 1.00 96.56 98 ILE A CA 1
ATOM 760 C C . ILE A 1 98 ? -1.356 -11.010 9.989 1.00 96.56 98 ILE A C 1
ATOM 762 O O . ILE A 1 98 ? -0.261 -10.969 9.434 1.00 96.56 98 ILE A O 1
ATOM 766 N N . LEU A 1 99 ? -2.213 -9.987 9.902 1.00 96.50 99 LEU A N 1
ATOM 767 C CA . LEU A 1 99 ? -1.933 -8.794 9.092 1.00 96.50 99 LEU A CA 1
ATOM 768 C C . LEU A 1 99 ? -0.662 -8.057 9.537 1.00 96.50 99 LEU A C 1
ATOM 770 O O . LEU A 1 99 ? 0.098 -7.604 8.689 1.00 96.50 99 LEU A O 1
ATOM 774 N N . PHE A 1 100 ? -0.403 -7.943 10.841 1.00 97.00 100 PHE A N 1
ATOM 775 C CA . PHE A 1 100 ? 0.788 -7.247 11.341 1.00 97.00 100 PHE A CA 1
ATOM 776 C C . PHE A 1 100 ? 2.124 -7.876 10.907 1.00 97.00 100 PHE A C 1
ATOM 778 O O . PHE A 1 100 ? 2.921 -7.157 10.303 1.00 97.00 100 PHE A O 1
ATOM 785 N N . PRO A 1 101 ? 2.396 -9.173 11.153 1.00 98.06 101 PRO A N 1
ATOM 786 C CA . PRO A 1 101 ? 3.636 -9.794 10.700 1.00 98.06 101 PRO A CA 1
ATOM 787 C C . PRO A 1 101 ? 3.743 -9.816 9.173 1.00 98.06 101 PRO A C 1
ATOM 789 O O . PRO A 1 101 ? 4.812 -9.513 8.653 1.00 98.06 101 PRO A O 1
ATOM 792 N N . LEU A 1 102 ? 2.650 -10.079 8.442 1.00 98.31 102 LEU A N 1
ATOM 793 C CA . LEU A 1 102 ? 2.669 -9.999 6.977 1.00 98.31 102 LEU A CA 1
ATOM 794 C C . LEU A 1 102 ? 3.049 -8.594 6.499 1.00 98.31 102 LEU A C 1
ATOM 796 O O . LEU A 1 102 ? 3.929 -8.451 5.657 1.00 98.31 102 LEU A O 1
ATOM 800 N N . GLY A 1 103 ? 2.433 -7.557 7.067 1.00 97.75 103 GLY A N 1
ATOM 801 C CA . GLY A 1 103 ? 2.745 -6.171 6.736 1.00 97.75 103 GLY A CA 1
ATOM 802 C C . GLY A 1 103 ? 4.201 -5.818 7.040 1.00 97.75 103 GLY A C 1
ATOM 803 O O . GLY A 1 103 ? 4.854 -5.195 6.208 1.00 97.75 103 GLY A O 1
ATOM 804 N N . ALA A 1 104 ? 4.735 -6.263 8.182 1.00 98.06 104 ALA A N 1
ATOM 805 C CA . ALA A 1 104 ? 6.135 -6.056 8.548 1.00 98.06 104 ALA A CA 1
ATOM 806 C C . ALA A 1 104 ? 7.094 -6.731 7.556 1.00 98.06 104 ALA A C 1
ATOM 808 O O . ALA A 1 104 ? 8.030 -6.087 7.088 1.00 98.06 104 ALA A O 1
ATOM 809 N N . ILE A 1 105 ? 6.830 -7.988 7.174 1.00 98.25 105 ILE A N 1
ATOM 810 C CA . ILE A 1 105 ? 7.620 -8.704 6.160 1.00 98.25 105 ILE A CA 1
ATOM 811 C C . ILE A 1 105 ? 7.598 -7.938 4.835 1.00 98.25 105 ILE A C 1
ATOM 813 O O . ILE A 1 105 ? 8.656 -7.685 4.261 1.00 98.25 105 ILE A O 1
ATOM 817 N N . VAL A 1 106 ? 6.417 -7.514 4.376 1.00 97.94 106 VAL A N 1
ATOM 818 C CA . VAL A 1 106 ? 6.253 -6.732 3.139 1.00 97.94 106 VAL A CA 1
ATOM 819 C C . VAL A 1 106 ? 7.046 -5.426 3.202 1.00 97.94 106 VAL A C 1
ATOM 821 O O . VAL A 1 106 ? 7.749 -5.099 2.251 1.00 97.94 106 VAL A O 1
ATOM 824 N N . GLY A 1 107 ? 6.991 -4.702 4.321 1.00 97.25 107 GLY A N 1
ATOM 825 C CA . GLY A 1 107 ? 7.722 -3.445 4.474 1.00 97.25 107 GLY A CA 1
ATOM 826 C C . GLY A 1 107 ? 9.235 -3.608 4.509 1.00 97.25 107 GLY A C 1
ATOM 827 O O . GLY A 1 107 ? 9.952 -2.872 3.834 1.00 97.25 107 GLY A O 1
ATOM 828 N N . ILE A 1 108 ? 9.735 -4.585 5.267 1.00 97.50 108 ILE A N 1
ATOM 829 C CA . ILE A 1 108 ? 11.175 -4.860 5.371 1.00 97.50 108 ILE A CA 1
ATOM 830 C C . ILE A 1 108 ? 11.725 -5.296 4.011 1.00 97.50 108 ILE A C 1
ATOM 832 O O . ILE A 1 108 ? 12.724 -4.759 3.535 1.00 97.50 108 ILE A O 1
ATOM 836 N N . THR A 1 109 ? 11.040 -6.228 3.347 1.00 96.25 109 THR A N 1
ATOM 837 C CA . THR A 1 109 ? 11.451 -6.705 2.020 1.00 96.25 109 THR A CA 1
ATOM 838 C C . THR A 1 109 ? 11.344 -5.617 0.952 1.00 96.25 109 THR A C 1
ATOM 840 O O . THR A 1 109 ? 12.179 -5.592 0.056 1.00 96.25 109 THR A O 1
ATOM 843 N N . ALA A 1 110 ? 10.408 -4.666 1.059 1.00 95.19 110 ALA A N 1
ATOM 844 C CA . ALA A 1 110 ? 10.347 -3.515 0.153 1.00 95.19 110 ALA A CA 1
ATOM 845 C C . ALA A 1 110 ? 11.582 -2.607 0.263 1.00 95.19 110 ALA A C 1
ATOM 847 O O . ALA A 1 110 ? 12.072 -2.126 -0.758 1.00 95.19 110 ALA A O 1
ATOM 848 N N . TYR A 1 111 ? 12.119 -2.392 1.471 1.00 95.81 111 TYR A N 1
ATOM 849 C CA . TYR A 1 111 ? 13.381 -1.660 1.624 1.00 95.81 111 TYR A CA 1
ATOM 850 C C . TYR A 1 111 ? 14.538 -2.401 0.959 1.00 95.81 111 TYR A C 1
ATOM 852 O O . TYR A 1 111 ? 15.305 -1.776 0.229 1.00 95.81 111 TYR A O 1
ATOM 860 N N . ALA A 1 112 ? 14.622 -3.719 1.151 1.00 92.69 112 ALA A N 1
ATOM 861 C CA . ALA A 1 112 ? 15.632 -4.538 0.489 1.00 92.69 112 ALA A CA 1
ATOM 862 C C . ALA A 1 112 ? 15.494 -4.483 -1.040 1.00 92.69 112 ALA A C 1
ATOM 864 O O . ALA A 1 112 ? 16.473 -4.245 -1.720 1.00 92.69 112 ALA A O 1
ATOM 865 N N . MET A 1 113 ? 14.284 -4.592 -1.595 1.00 91.00 113 MET A N 1
ATOM 866 C CA . MET A 1 113 ? 14.075 -4.485 -3.047 1.00 91.00 113 MET A CA 1
ATOM 867 C C . MET A 1 113 ? 14.387 -3.089 -3.610 1.00 91.00 113 MET A C 1
ATOM 869 O O . MET A 1 113 ? 14.632 -2.954 -4.804 1.00 91.00 113 MET A O 1
ATOM 873 N N . SER A 1 114 ? 14.380 -2.042 -2.777 1.00 90.56 114 SER A N 1
ATOM 874 C CA . SER A 1 114 ? 14.651 -0.670 -3.222 1.00 90.56 114 SER A CA 1
ATOM 875 C C . SER A 1 114 ? 16.122 -0.402 -3.562 1.00 90.56 114 SER A C 1
ATOM 877 O O . SER A 1 114 ? 16.419 0.642 -4.146 1.00 90.56 114 SER A O 1
ATOM 879 N N . THR A 1 115 ? 17.045 -1.305 -3.208 1.00 86.94 115 THR A N 1
ATOM 880 C CA . THR A 1 115 ? 18.466 -1.176 -3.572 1.00 86.94 115 THR A CA 1
ATOM 881 C C . THR A 1 115 ? 18.687 -1.318 -5.071 1.00 86.94 115 THR A C 1
ATOM 883 O O . THR A 1 115 ? 19.528 -0.609 -5.617 1.00 86.94 115 THR A O 1
ATOM 886 N N . ASP A 1 116 ? 17.866 -2.136 -5.729 1.00 82.19 116 ASP A N 1
ATOM 887 C CA . ASP A 1 116 ? 17.970 -2.499 -7.145 1.00 82.19 116 ASP A CA 1
ATOM 888 C C . ASP A 1 116 ? 16.813 -1.896 -7.962 1.00 82.19 116 ASP A C 1
ATOM 890 O O . ASP A 1 116 ? 16.156 -2.558 -8.766 1.00 82.19 116 ASP A O 1
ATOM 894 N N . SER A 1 117 ? 16.525 -0.613 -7.716 1.00 82.25 117 SER A N 1
ATOM 895 C CA . SER A 1 117 ? 15.423 0.120 -8.352 1.00 82.25 117 SER A CA 1
ATOM 896 C C . SER A 1 117 ? 15.610 0.261 -9.867 1.00 82.25 117 SER A C 1
ATOM 898 O O . SER A 1 117 ? 16.620 0.803 -10.322 1.00 82.25 117 SER A O 1
ATOM 900 N N . ILE A 1 118 ? 14.594 -0.121 -10.644 1.00 77.69 118 ILE A N 1
ATOM 901 C CA . ILE A 1 118 ? 14.614 -0.107 -12.119 1.00 77.69 118 ILE A CA 1
ATOM 902 C C . ILE A 1 118 ? 14.516 1.322 -12.675 1.00 77.69 118 ILE A C 1
ATOM 904 O O . ILE A 1 118 ? 15.237 1.700 -13.595 1.00 77.69 118 ILE A O 1
ATOM 908 N N . GLY A 1 119 ? 13.631 2.136 -12.103 1.00 79.62 119 GLY A N 1
ATOM 909 C CA . GLY A 1 119 ? 13.419 3.550 -12.420 1.00 79.62 119 GLY A CA 1
ATOM 910 C C . GLY A 1 119 ? 14.410 4.499 -11.744 1.00 79.62 119 GLY A C 1
ATOM 911 O O . GLY A 1 119 ? 14.121 5.689 -11.596 1.00 79.62 119 GLY A O 1
ATOM 912 N N . GLY A 1 120 ? 15.537 3.974 -11.258 1.00 88.38 120 GLY A N 1
ATOM 913 C CA . GLY A 1 120 ? 16.562 4.736 -10.554 1.00 88.38 120 GLY A CA 1
ATOM 914 C C . GLY A 1 120 ? 16.041 5.449 -9.302 1.00 88.38 120 GLY A C 1
ATOM 915 O O . GLY A 1 120 ? 15.130 4.989 -8.608 1.00 88.38 120 GLY A O 1
ATOM 916 N N . TRP A 1 121 ? 16.620 6.616 -9.009 1.00 91.94 121 TRP A N 1
ATOM 917 C CA . TRP A 1 121 ? 16.363 7.340 -7.761 1.00 91.94 121 TRP A CA 1
ATOM 918 C C . TRP A 1 121 ? 14.908 7.802 -7.596 1.00 91.94 121 TRP A C 1
ATOM 920 O O . TRP A 1 121 ? 14.415 7.932 -6.474 1.00 91.94 121 TRP A O 1
ATOM 930 N N . LEU A 1 122 ? 14.188 8.020 -8.701 1.00 92.94 122 LEU A N 1
ATOM 931 C CA . LEU A 1 122 ? 12.790 8.442 -8.652 1.00 92.94 122 LEU A CA 1
ATOM 932 C C . LEU A 1 122 ? 11.874 7.318 -8.150 1.00 92.94 122 LEU A C 1
ATOM 934 O O . LEU A 1 122 ? 11.012 7.560 -7.310 1.00 92.94 122 LEU A O 1
ATOM 938 N N . GLU A 1 123 ? 12.089 6.086 -8.617 1.00 93.12 123 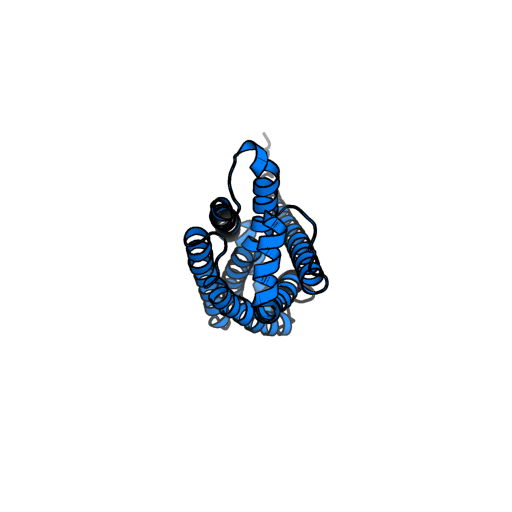GLU A N 1
ATOM 939 C CA . GLU A 1 123 ? 11.415 4.909 -8.060 1.00 93.12 123 GLU A CA 1
ATOM 940 C C . GLU A 1 123 ? 11.826 4.694 -6.606 1.00 93.12 123 GLU A C 1
ATOM 942 O O . GLU A 1 123 ? 10.967 4.572 -5.731 1.00 93.12 123 GLU A O 1
ATOM 947 N N . ARG A 1 124 ? 13.136 4.701 -6.333 1.00 94.50 124 ARG A N 1
ATOM 948 C CA . ARG A 1 124 ? 13.655 4.443 -4.989 1.00 94.50 124 ARG A CA 1
ATOM 949 C C . ARG A 1 124 ? 13.105 5.430 -3.964 1.00 94.50 124 ARG A C 1
ATOM 951 O O . ARG A 1 124 ? 12.656 5.009 -2.906 1.00 94.50 124 ARG A O 1
ATOM 958 N N . SER A 1 125 ? 13.079 6.725 -4.273 1.00 96.50 125 SER A N 1
ATOM 959 C CA . SER A 1 125 ? 12.514 7.755 -3.390 1.00 96.50 125 SER A CA 1
ATOM 960 C C . SER A 1 125 ? 11.018 7.559 -3.132 1.00 96.50 125 SER A C 1
ATOM 962 O O . SER A 1 125 ? 10.597 7.668 -1.980 1.00 96.50 125 SER A O 1
ATOM 964 N N . ALA A 1 126 ? 10.227 7.196 -4.151 1.00 96.62 126 ALA A N 1
ATOM 965 C CA . ALA A 1 126 ? 8.814 6.864 -3.970 1.00 96.62 126 ALA A CA 1
ATOM 966 C C . ALA A 1 126 ? 8.650 5.671 -3.019 1.00 96.62 126 ALA A C 1
ATOM 968 O O . ALA A 1 126 ? 7.891 5.743 -2.051 1.00 96.62 126 ALA A O 1
ATOM 969 N N . VAL A 1 127 ? 9.397 4.589 -3.266 1.00 96.12 127 VAL A N 1
ATOM 970 C CA . VAL A 1 127 ? 9.376 3.390 -2.421 1.00 96.12 127 VAL A CA 1
ATOM 971 C C . VAL A 1 127 ? 9.771 3.743 -0.994 1.00 96.12 127 VAL A C 1
ATOM 973 O O . VAL A 1 127 ? 9.019 3.437 -0.079 1.00 96.12 127 VAL A O 1
ATOM 976 N N . LEU A 1 128 ? 10.889 4.437 -0.780 1.00 97.38 128 LEU A N 1
ATOM 977 C CA . LEU A 1 128 ? 11.345 4.815 0.558 1.00 97.38 128 LEU A CA 1
ATOM 978 C C . LEU A 1 128 ? 10.312 5.675 1.290 1.00 97.38 128 LEU A C 1
ATOM 980 O O . LEU A 1 128 ? 10.002 5.393 2.447 1.00 97.38 128 LEU A O 1
ATOM 984 N N . PHE A 1 129 ? 9.737 6.680 0.630 1.00 98.31 129 PHE A N 1
ATOM 985 C CA . PHE A 1 129 ? 8.746 7.564 1.238 1.00 98.31 129 PHE A CA 1
ATOM 986 C C . PHE A 1 129 ? 7.462 6.815 1.623 1.00 98.31 129 PHE A C 1
ATOM 988 O O . PHE A 1 129 ? 7.073 6.795 2.795 1.00 98.31 129 PHE A O 1
ATOM 995 N N . PHE A 1 130 ? 6.818 6.147 0.662 1.00 98.38 130 PHE A N 1
ATOM 996 C CA . PHE A 1 130 ? 5.538 5.480 0.905 1.00 98.38 130 PHE A CA 1
ATOM 997 C C . PHE A 1 130 ? 5.682 4.224 1.758 1.00 98.38 130 PHE A C 1
ATOM 999 O O . PHE A 1 130 ? 4.823 3.970 2.600 1.00 98.38 130 PHE A O 1
ATOM 1006 N N . ASN A 1 131 ? 6.775 3.471 1.619 1.00 98.19 131 ASN A N 1
ATOM 1007 C CA . ASN A 1 131 ? 7.035 2.323 2.483 1.00 98.19 131 ASN A CA 1
ATOM 1008 C C . ASN A 1 131 ? 7.276 2.757 3.934 1.00 98.19 131 ASN A C 1
ATOM 1010 O O . ASN A 1 131 ? 6.778 2.118 4.857 1.00 98.19 131 ASN A O 1
ATOM 1014 N N . THR A 1 132 ? 7.952 3.890 4.152 1.00 98.56 132 THR A N 1
ATOM 1015 C CA . THR A 1 132 ? 8.107 4.456 5.501 1.00 98.56 132 THR A CA 1
ATOM 1016 C C . THR A 1 132 ? 6.763 4.886 6.074 1.00 98.56 132 THR A C 1
ATOM 1018 O O . THR A 1 132 ? 6.459 4.571 7.222 1.00 98.56 132 THR A O 1
ATOM 1021 N N . LEU A 1 133 ? 5.910 5.535 5.277 1.00 98.50 133 LEU A N 1
ATOM 1022 C CA . LEU A 1 133 ? 4.568 5.914 5.717 1.00 98.50 133 LEU A CA 1
ATOM 1023 C C . LEU A 1 133 ? 3.688 4.687 6.023 1.00 98.50 133 LEU A C 1
ATOM 1025 O O . LEU A 1 133 ? 2.931 4.692 7.000 1.00 98.50 133 LEU A O 1
ATOM 1029 N N . PHE A 1 134 ? 3.808 3.628 5.220 1.00 98.56 134 PHE A N 1
ATOM 1030 C CA . PHE A 1 134 ? 3.163 2.335 5.441 1.00 98.56 134 PHE A CA 1
ATOM 1031 C C . PHE A 1 134 ? 3.622 1.700 6.759 1.00 98.56 134 PHE A C 1
ATOM 1033 O O . PHE A 1 134 ? 2.783 1.383 7.604 1.00 98.56 134 PHE A O 1
ATOM 1040 N N . MET A 1 135 ? 4.936 1.586 6.974 1.00 98.50 135 MET A N 1
ATOM 1041 C CA . MET A 1 135 ? 5.535 1.045 8.199 1.00 98.50 135 MET A CA 1
ATOM 1042 C C . MET A 1 135 ? 5.177 1.854 9.435 1.00 98.50 135 MET A C 1
ATOM 1044 O O . MET A 1 135 ? 4.761 1.284 10.443 1.00 98.50 135 MET A O 1
ATOM 1048 N N . PHE A 1 136 ? 5.246 3.178 9.344 1.00 98.62 136 PHE A N 1
ATOM 1049 C CA . PHE A 1 136 ? 4.810 4.064 10.411 1.00 98.62 136 PHE A CA 1
ATOM 1050 C C . PHE A 1 136 ? 3.333 3.834 10.750 1.00 98.62 136 PHE A C 1
ATOM 1052 O O . PHE A 1 136 ? 2.987 3.636 11.913 1.00 98.62 136 PHE A O 1
ATOM 1059 N N . SER A 1 137 ? 2.458 3.784 9.743 1.00 98.38 137 SER A N 1
ATOM 1060 C CA . SER A 1 137 ? 1.025 3.548 9.952 1.00 98.38 137 SER A CA 1
ATOM 1061 C C . SER A 1 137 ? 0.749 2.178 10.576 1.00 98.38 137 SER A C 1
ATOM 1063 O O . SER A 1 137 ? -0.066 2.068 11.494 1.00 98.38 137 SER A O 1
ATOM 1065 N N . LEU A 1 138 ? 1.454 1.138 10.127 1.00 97.88 138 LEU A N 1
ATOM 1066 C CA . LEU A 1 138 ? 1.341 -0.211 10.672 1.00 97.88 138 LEU A CA 1
ATOM 1067 C C . LEU A 1 138 ? 1.809 -0.266 12.135 1.00 97.88 138 LEU A C 1
ATOM 1069 O O . LEU A 1 138 ? 1.109 -0.818 12.984 1.00 97.88 138 LEU A O 1
ATOM 1073 N N . LEU A 1 139 ? 2.944 0.363 12.448 1.00 97.81 139 LEU A N 1
ATOM 1074 C CA . LEU A 1 139 ? 3.484 0.444 13.804 1.00 97.81 139 LEU A CA 1
ATOM 1075 C C . LEU A 1 139 ? 2.542 1.209 14.741 1.00 97.81 139 LEU A C 1
ATOM 1077 O O . LEU A 1 139 ? 2.255 0.744 15.844 1.00 97.81 139 LEU A O 1
ATOM 1081 N N . ARG A 1 140 ? 1.997 2.346 14.295 1.00 97.81 140 ARG A N 1
ATOM 1082 C CA . ARG A 1 140 ? 1.003 3.111 15.063 1.00 97.81 140 ARG A CA 1
ATOM 1083 C C . ARG A 1 140 ? -0.247 2.284 15.344 1.00 97.81 140 ARG A C 1
ATOM 1085 O O . ARG A 1 140 ? -0.741 2.296 16.468 1.00 97.81 140 ARG A O 1
ATOM 1092 N N . ALA A 1 141 ? -0.740 1.530 14.361 1.00 96.31 141 ALA A N 1
ATOM 1093 C CA . ALA A 1 141 ? -1.859 0.614 14.565 1.00 96.31 141 ALA A CA 1
ATOM 1094 C C . ALA A 1 141 ? -1.532 -0.505 15.570 1.00 96.31 141 ALA A C 1
ATOM 1096 O O . ALA A 1 141 ? -2.390 -0.881 16.366 1.00 96.31 141 ALA A O 1
ATOM 1097 N N . TRP A 1 142 ? -0.308 -1.035 15.549 1.00 94.62 142 TRP A N 1
ATOM 1098 C CA . TRP A 1 142 ? 0.132 -2.081 16.475 1.00 94.62 142 TRP A CA 1
ATOM 1099 C C . TRP A 1 142 ? 0.215 -1.591 17.925 1.00 94.62 142 TRP A C 1
ATOM 1101 O O . TRP A 1 142 ? -0.191 -2.299 18.846 1.00 94.62 142 TRP A O 1
ATOM 1111 N N . GLN A 1 143 ? 0.719 -0.371 18.126 1.00 95.19 143 GLN A N 1
ATOM 1112 C CA . GLN A 1 143 ? 0.908 0.230 19.450 1.00 95.19 143 GLN A CA 1
ATOM 1113 C C . GLN A 1 143 ? -0.413 0.583 20.147 1.00 95.19 143 GLN A C 1
ATOM 1115 O O . GLN A 1 143 ? -0.480 0.579 21.375 1.00 95.19 143 GLN A O 1
ATOM 1120 N N . LEU A 1 144 ? -1.469 0.873 19.385 1.00 93.06 144 LEU A N 1
ATOM 1121 C CA . LEU A 1 144 ? -2.771 1.238 19.939 1.00 93.06 144 LEU A CA 1
ATOM 1122 C C . LEU A 1 144 ? -3.490 0.012 20.517 1.00 93.06 144 LEU A C 1
ATOM 1124 O O . LEU A 1 144 ? -4.034 -0.826 19.792 1.00 93.06 144 LEU A O 1
ATOM 1128 N N . ARG A 1 145 ? -3.527 -0.063 21.851 1.00 80.31 145 ARG A N 1
ATOM 1129 C CA . ARG A 1 145 ? -4.299 -1.048 22.621 1.00 80.31 145 ARG A CA 1
ATOM 1130 C C . ARG A 1 145 ? -5.579 -0.396 23.146 1.00 80.31 145 ARG A C 1
ATOM 1132 O O . ARG A 1 145 ? -5.543 0.730 23.619 1.00 80.31 145 ARG A O 1
ATOM 1139 N N . GLY A 1 146 ? -6.717 -1.080 23.036 1.00 79.00 146 GLY A N 1
ATOM 1140 C CA . GLY A 1 146 ? -8.017 -0.590 23.528 1.00 79.00 146 GLY A CA 1
ATOM 1141 C C . GLY A 1 146 ? -8.700 0.475 22.654 1.00 79.00 146 GLY A C 1
ATOM 1142 O O . GLY A 1 146 ? -9.923 0.515 22.594 1.00 79.00 146 GLY A O 1
ATOM 1143 N N . GLU A 1 147 ? -7.953 1.275 21.890 1.00 89.12 147 GLU A N 1
ATOM 1144 C CA . GLU A 1 147 ? -8.506 2.315 21.005 1.00 89.12 147 GLU A CA 1
ATOM 1145 C C . GLU A 1 147 ? -8.823 1.788 19.590 1.00 89.12 147 GLU A C 1
ATOM 1147 O O . GLU A 1 147 ? -8.214 2.194 18.593 1.00 89.12 147 GLU A O 1
ATOM 1152 N N . GLN A 1 148 ? -9.795 0.874 19.481 1.00 90.19 148 GLN A N 1
ATOM 1153 C CA . GLN A 1 148 ? -10.063 0.133 18.239 1.00 90.19 148 GLN A CA 1
ATOM 1154 C C . GLN A 1 148 ? -10.382 1.035 17.032 1.00 90.19 148 GLN A C 1
ATOM 1156 O O . GLN A 1 148 ? -9.948 0.744 15.918 1.00 90.19 148 GLN A O 1
ATOM 1161 N N . ASN A 1 149 ? -11.081 2.158 17.232 1.00 92.81 149 ASN A N 1
ATOM 1162 C CA . ASN A 1 149 ? -11.393 3.101 16.150 1.00 92.81 149 ASN A CA 1
ATOM 1163 C C . ASN A 1 149 ? -10.122 3.740 15.562 1.00 92.81 149 ASN A C 1
ATOM 1165 O O . ASN A 1 149 ? -9.896 3.715 14.351 1.00 92.81 149 ASN A O 1
ATOM 1169 N N . ARG A 1 150 ? -9.230 4.249 16.423 1.00 94.19 150 ARG A N 1
ATOM 1170 C CA . ARG A 1 150 ? -7.958 4.841 15.981 1.00 94.19 150 ARG A CA 1
ATOM 1171 C C . ARG A 1 150 ? -7.046 3.794 15.364 1.00 94.19 150 ARG A C 1
ATOM 1173 O O . ARG A 1 150 ? -6.437 4.066 14.331 1.00 94.19 150 ARG A O 1
ATOM 1180 N N . LYS A 1 151 ? -6.998 2.594 15.949 1.00 94.94 151 LYS A N 1
ATOM 1181 C CA . LYS A 1 151 ? -6.269 1.452 15.395 1.00 94.94 151 LYS A CA 1
ATOM 1182 C C . LYS A 1 151 ? -6.719 1.147 13.969 1.00 94.94 151 LYS A C 1
ATOM 1184 O O . LYS A 1 151 ? -5.883 1.127 13.069 1.00 94.94 151 LYS A O 1
ATOM 1189 N N . LEU A 1 152 ? -8.024 0.986 13.741 1.00 94.75 152 LEU A N 1
ATOM 1190 C CA . LEU A 1 152 ? -8.566 0.756 12.401 1.00 94.75 152 LEU A CA 1
ATOM 1191 C C . LEU A 1 152 ? -8.271 1.924 11.454 1.00 94.75 152 LEU A C 1
ATOM 1193 O O . LEU A 1 152 ? -7.992 1.686 10.283 1.00 94.75 152 LEU A O 1
ATOM 1197 N N . GLY A 1 153 ? -8.262 3.167 11.937 1.00 96.69 153 GLY A N 1
ATOM 1198 C CA . GLY A 1 153 ? -7.841 4.327 11.148 1.00 96.69 153 GLY A CA 1
ATOM 1199 C C . GLY A 1 153 ? -6.396 4.219 10.645 1.00 96.69 153 GLY A C 1
ATOM 1200 O O . GLY A 1 153 ? -6.138 4.446 9.465 1.00 96.69 153 GLY A O 1
ATOM 1201 N N . TRP A 1 154 ? -5.452 3.835 11.506 1.00 97.88 154 TR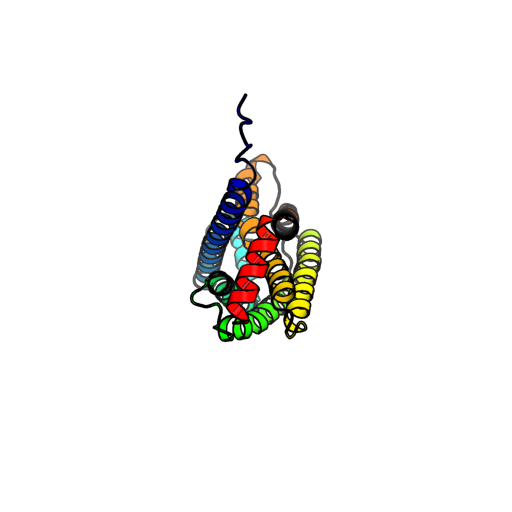P A N 1
ATOM 1202 C CA . TRP A 1 154 ? -4.054 3.605 11.115 1.00 97.88 154 TRP A CA 1
ATOM 1203 C C . TRP A 1 154 ? -3.881 2.369 10.226 1.00 97.88 154 TRP A C 1
ATOM 1205 O O . TRP A 1 154 ? -3.156 2.433 9.236 1.00 97.88 154 TRP A O 1
ATOM 1215 N N . MET A 1 155 ? -4.609 1.281 10.500 1.00 96.81 155 MET A N 1
ATOM 1216 C CA . MET A 1 155 ? -4.625 0.107 9.619 1.00 96.81 155 MET A CA 1
ATOM 1217 C C . MET A 1 155 ? -5.153 0.463 8.230 1.00 96.81 155 MET A C 1
ATOM 1219 O O . MET A 1 155 ? -4.576 0.047 7.234 1.00 96.81 155 MET A O 1
ATOM 1223 N N . THR A 1 156 ? -6.211 1.272 8.151 1.00 96.94 156 THR A N 1
ATOM 1224 C CA . THR A 1 156 ? -6.791 1.703 6.874 1.00 96.94 156 THR A CA 1
ATOM 1225 C C . THR A 1 156 ? -5.809 2.564 6.080 1.00 96.94 156 THR A C 1
ATOM 1227 O O . THR A 1 156 ? -5.718 2.399 4.869 1.00 96.94 156 THR A O 1
ATOM 1230 N N . ARG A 1 157 ? -5.016 3.421 6.746 1.00 98.25 157 ARG A N 1
ATOM 1231 C CA . ARG A 1 157 ? -3.908 4.156 6.103 1.00 98.25 157 ARG A CA 1
ATOM 1232 C C . ARG A 1 157 ? -2.859 3.211 5.536 1.00 98.25 157 ARG A C 1
ATOM 1234 O O . ARG A 1 157 ? -2.542 3.314 4.357 1.00 98.25 157 ARG A O 1
ATOM 1241 N N . ALA A 1 158 ? -2.379 2.264 6.343 1.00 98.19 158 ALA A N 1
ATOM 1242 C CA . ALA A 1 158 ? -1.401 1.274 5.900 1.00 98.19 158 ALA A CA 1
ATOM 1243 C C . ALA A 1 158 ? -1.922 0.469 4.694 1.00 98.19 158 ALA A C 1
ATOM 1245 O O . ALA A 1 158 ? -1.237 0.343 3.684 1.00 98.19 158 ALA A O 1
ATOM 1246 N N . ILE A 1 159 ? -3.166 -0.007 4.767 1.00 97.69 159 ILE A N 1
ATOM 1247 C CA . ILE A 1 159 ? -3.835 -0.727 3.679 1.00 97.69 159 ILE A CA 1
ATOM 1248 C C . ILE A 1 159 ? -3.930 0.140 2.422 1.00 97.69 159 ILE A C 1
ATOM 1250 O O . ILE A 1 159 ? -3.551 -0.314 1.349 1.00 97.69 159 ILE A O 1
ATOM 1254 N N . GLY A 1 160 ? -4.400 1.382 2.548 1.00 97.25 160 GLY A N 1
ATOM 1255 C CA . GLY A 1 160 ? -4.508 2.317 1.432 1.00 97.25 160 GLY A CA 1
ATOM 1256 C C . GLY A 1 160 ? -3.181 2.518 0.717 1.00 97.25 160 GLY A C 1
ATOM 1257 O O . GLY A 1 160 ? -3.099 2.334 -0.492 1.00 97.25 160 GLY A O 1
ATOM 1258 N N . ILE A 1 161 ? -2.129 2.819 1.478 1.00 98.00 161 ILE A N 1
ATOM 1259 C CA . ILE A 1 161 ? -0.782 3.001 0.933 1.00 98.00 161 ILE A CA 1
ATOM 1260 C C . ILE A 1 161 ? -0.326 1.723 0.226 1.00 98.00 161 ILE A C 1
ATOM 1262 O O . ILE A 1 161 ? 0.078 1.794 -0.928 1.00 98.00 161 ILE A O 1
ATOM 1266 N N . LEU A 1 162 ? -0.456 0.552 0.859 1.00 97.25 162 LEU A N 1
ATOM 1267 C CA . LEU A 1 162 ? -0.067 -0.727 0.257 1.00 97.25 162 LEU A CA 1
ATOM 1268 C C . LEU A 1 162 ? -0.800 -0.988 -1.065 1.00 97.25 162 LEU A C 1
ATOM 1270 O O . LEU A 1 162 ? -0.169 -1.395 -2.037 1.00 97.25 162 LEU A O 1
ATOM 1274 N N . LEU A 1 163 ? -2.105 -0.707 -1.140 1.00 96.44 163 LEU A N 1
ATOM 1275 C CA . LEU A 1 163 ? -2.893 -0.862 -2.369 1.00 96.44 163 LEU A CA 1
ATOM 1276 C C . LEU A 1 163 ? -2.460 0.093 -3.494 1.00 96.44 163 LEU A C 1
ATOM 1278 O O . LEU A 1 163 ? -2.787 -0.163 -4.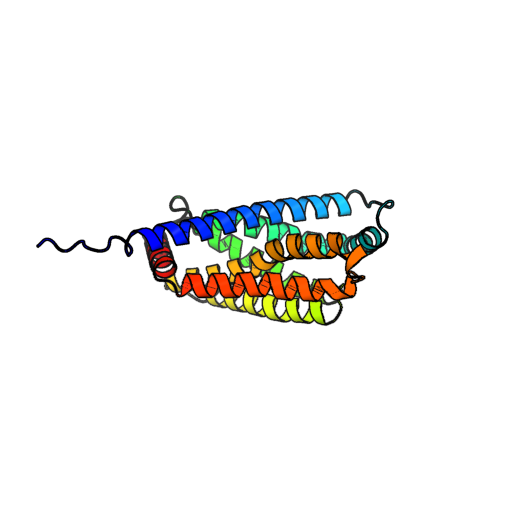654 1.00 96.44 163 LEU A O 1
ATOM 1282 N N . GLY A 1 164 ? -1.647 1.110 -3.193 1.00 95.50 164 GLY A N 1
ATOM 1283 C CA . GLY A 1 164 ? -0.954 1.933 -4.182 1.00 95.50 164 GLY A CA 1
ATOM 1284 C C . GLY A 1 164 ? -0.229 1.110 -5.245 1.00 95.50 164 GLY A C 1
ATOM 1285 O O . GLY A 1 164 ? -0.325 1.436 -6.427 1.00 95.50 164 GLY A O 1
ATOM 1286 N N . ILE A 1 165 ? 0.383 -0.023 -4.871 1.00 93.38 165 ILE A N 1
ATOM 1287 C CA . ILE A 1 165 ? 1.057 -0.901 -5.838 1.00 93.38 165 ILE A CA 1
ATOM 1288 C C . ILE A 1 165 ? 0.093 -1.482 -6.874 1.00 93.38 165 ILE A C 1
ATOM 1290 O O . ILE A 1 165 ? 0.470 -1.636 -8.034 1.00 93.38 165 ILE A O 1
ATOM 1294 N N . ALA A 1 166 ? -1.152 -1.778 -6.485 1.00 94.25 166 ALA A N 1
ATOM 1295 C CA . ALA A 1 166 ? -2.166 -2.286 -7.400 1.00 94.25 166 ALA A CA 1
ATOM 1296 C C . ALA A 1 166 ? -2.558 -1.211 -8.420 1.00 94.25 166 ALA A C 1
ATOM 1298 O O . ALA A 1 166 ? -2.731 -1.529 -9.588 1.00 94.25 166 ALA A O 1
ATOM 1299 N N . THR A 1 167 ? -2.614 0.062 -8.019 1.00 94.31 167 THR A N 1
ATOM 1300 C CA . THR A 1 167 ? -2.862 1.195 -8.928 1.00 94.31 167 THR A CA 1
ATOM 1301 C C . THR A 1 167 ? -1.655 1.527 -9.804 1.00 94.31 167 THR A C 1
ATOM 1303 O O . THR A 1 167 ? -1.824 1.883 -10.968 1.00 94.31 167 THR A O 1
ATOM 1306 N N . THR A 1 168 ? -0.433 1.343 -9.306 1.00 94.25 168 THR A N 1
ATOM 1307 C CA . THR A 1 168 ? 0.792 1.527 -10.097 1.00 94.25 168 THR A CA 1
ATOM 1308 C C . THR A 1 168 ? 0.841 0.589 -11.313 1.00 94.25 168 THR A C 1
ATOM 1310 O O . THR A 1 168 ? 1.342 0.981 -12.364 1.00 94.25 168 THR A O 1
ATOM 1313 N N . ARG A 1 169 ? 0.284 -0.631 -11.229 1.00 92.00 169 ARG A N 1
ATOM 1314 C CA . ARG A 1 169 ? 0.296 -1.616 -12.334 1.00 92.00 169 ARG A CA 1
ATOM 1315 C C . ARG A 1 169 ? -0.420 -1.156 -13.614 1.00 92.00 169 ARG A C 1
ATOM 1317 O O . ARG A 1 169 ? 0.225 -1.190 -14.660 1.00 92.00 169 ARG A O 1
ATOM 1324 N N . PRO A 1 170 ? -1.701 -0.741 -13.596 1.00 92.69 170 PRO A N 1
ATOM 1325 C CA . PRO A 1 170 ? -2.357 -0.226 -14.792 1.00 92.69 170 PRO A CA 1
ATOM 1326 C C . PRO A 1 170 ? -1.704 1.066 -15.289 1.00 92.69 170 PRO A C 1
ATOM 1328 O O . PRO A 1 170 ? -1.575 1.227 -16.496 1.00 92.69 170 PRO A O 1
ATOM 1331 N N . ILE A 1 171 ? -1.213 1.938 -14.397 1.00 94.00 171 ILE A N 1
ATOM 1332 C CA . ILE A 1 171 ? -0.476 3.148 -14.800 1.00 94.00 171 ILE A CA 1
ATOM 1333 C C . ILE A 1 171 ? 0.781 2.773 -15.597 1.00 94.00 171 ILE A C 1
ATOM 1335 O O . ILE A 1 171 ? 1.000 3.302 -16.683 1.00 94.00 171 ILE A O 1
ATOM 1339 N N . MET A 1 172 ? 1.574 1.814 -15.109 1.00 90.88 172 MET A N 1
ATOM 1340 C CA . MET A 1 172 ? 2.708 1.276 -15.869 1.00 90.88 172 MET A CA 1
ATOM 1341 C C . MET A 1 172 ? 2.264 0.667 -17.197 1.00 90.88 172 MET A C 1
ATOM 1343 O O . MET A 1 172 ? 2.915 0.898 -18.207 1.00 90.88 172 MET A O 1
ATOM 1347 N N . GLY A 1 173 ? 1.168 -0.097 -17.212 1.00 88.81 173 GLY A N 1
ATOM 1348 C CA . GLY A 1 173 ? 0.614 -0.676 -18.438 1.00 88.81 173 GLY A CA 1
ATOM 1349 C C . GLY A 1 173 ? 0.286 0.384 -19.491 1.00 88.81 173 GLY A C 1
ATOM 1350 O O . GLY A 1 173 ? 0.613 0.195 -20.659 1.00 88.81 173 GLY A O 1
ATOM 1351 N N . ILE A 1 174 ? -0.276 1.521 -19.071 1.00 92.75 174 ILE A N 1
ATOM 1352 C CA . ILE A 1 174 ? -0.538 2.672 -19.943 1.00 92.75 174 ILE A CA 1
ATOM 1353 C C . ILE A 1 174 ? 0.774 3.248 -20.482 1.00 92.75 174 ILE A C 1
ATOM 1355 O O . ILE A 1 174 ? 0.890 3.411 -21.690 1.00 92.75 174 ILE A O 1
ATOM 1359 N N . PHE A 1 175 ? 1.776 3.495 -19.629 1.00 91.38 175 PHE A N 1
ATOM 1360 C CA . PHE A 1 175 ? 3.083 3.990 -20.083 1.00 91.38 175 PHE A CA 1
ATOM 1361 C C . PHE A 1 175 ? 3.781 3.031 -21.053 1.00 91.38 175 PHE A C 1
ATOM 1363 O O . PHE A 1 175 ? 4.377 3.474 -22.028 1.00 91.38 175 PHE A O 1
ATOM 1370 N N . PHE A 1 176 ? 3.678 1.719 -20.832 1.00 87.19 176 PHE A N 1
ATOM 1371 C CA . PHE A 1 176 ? 4.185 0.728 -21.780 1.00 87.19 176 PHE A CA 1
ATOM 1372 C C . PHE A 1 176 ? 3.437 0.777 -23.115 1.00 87.19 176 PHE A C 1
ATOM 1374 O O . PHE A 1 176 ? 4.072 0.697 -24.160 1.00 87.19 176 PHE A O 1
ATOM 1381 N N . ALA A 1 177 ? 2.111 0.923 -23.097 1.00 88.88 177 ALA A N 1
ATOM 1382 C CA . ALA A 1 177 ? 1.307 0.996 -24.315 1.00 88.88 177 ALA A CA 1
ATOM 1383 C C . ALA A 1 177 ? 1.557 2.286 -25.116 1.00 88.88 177 ALA A C 1
ATOM 1385 O O . ALA A 1 177 ? 1.470 2.276 -26.341 1.00 88.88 177 ALA A O 1
ATOM 1386 N N . THR A 1 178 ? 1.884 3.389 -24.439 1.00 91.06 178 THR A N 1
ATOM 1387 C CA . THR A 1 178 ? 2.158 4.690 -25.067 1.00 91.06 178 THR A CA 1
ATOM 1388 C C . THR A 1 178 ? 3.645 4.958 -25.295 1.00 91.06 178 THR A C 1
ATOM 1390 O O . THR A 1 178 ? 3.988 5.990 -25.874 1.00 91.06 178 THR A O 1
ATOM 1393 N N . SER A 1 179 ? 4.546 4.052 -24.898 1.00 87.81 179 SER A N 1
ATOM 1394 C CA . SER A 1 179 ? 5.992 4.213 -25.098 1.00 87.81 179 SER A CA 1
ATOM 1395 C C . SER A 1 179 ? 6.406 4.394 -26.566 1.00 87.81 179 SER A C 1
ATOM 1397 O O . SER A 1 179 ? 7.303 5.204 -26.798 1.00 87.81 179 SER A O 1
ATOM 1399 N N . PRO A 1 180 ? 5.748 3.785 -27.581 1.00 88.00 180 PRO A N 1
ATOM 1400 C CA . PRO A 1 180 ? 6.099 4.040 -28.980 1.00 88.00 180 PRO A CA 1
ATOM 1401 C C . PRO A 1 180 ? 5.804 5.477 -29.430 1.00 88.00 180 PRO A C 1
ATOM 1403 O O . PRO A 1 180 ? 6.449 5.968 -30.348 1.00 88.00 180 PRO A O 1
ATOM 1406 N N . LEU A 1 181 ? 4.835 6.142 -28.786 1.00 91.19 181 LEU A N 1
ATOM 1407 C CA . LEU A 1 181 ? 4.417 7.514 -29.100 1.00 91.19 181 LEU A CA 1
ATOM 1408 C C . LEU A 1 181 ? 5.165 8.555 -28.265 1.00 91.19 181 LEU A C 1
ATOM 1410 O O . LEU A 1 181 ? 5.450 9.651 -28.730 1.00 91.19 181 LEU A O 1
ATOM 1414 N N . THR A 1 182 ? 5.432 8.232 -27.001 1.00 88.88 182 THR A N 1
ATOM 1415 C CA . THR A 1 182 ? 6.054 9.155 -26.041 1.00 88.88 182 THR A CA 1
ATOM 1416 C C . THR A 1 182 ? 7.572 9.034 -26.005 1.00 88.88 182 THR A C 1
ATOM 1418 O O . THR A 1 182 ? 8.235 9.905 -25.449 1.00 88.88 182 THR A O 1
ATOM 1421 N N . HIS A 1 183 ? 8.119 7.945 -26.553 1.00 88.19 183 HIS A N 1
ATOM 1422 C CA . HIS A 1 183 ? 9.532 7.572 -26.485 1.00 88.19 183 HIS A CA 1
ATOM 1423 C C . HIS A 1 183 ? 10.082 7.435 -25.053 1.00 88.19 183 HIS A C 1
ATOM 1425 O O . HIS A 1 183 ? 11.296 7.400 -24.856 1.00 88.19 183 HIS A O 1
ATOM 1431 N N . LEU A 1 184 ? 9.206 7.319 -24.046 1.00 86.62 184 LEU A N 1
ATOM 1432 C CA . LEU A 1 184 ? 9.611 7.133 -22.657 1.00 86.62 184 LEU A CA 1
ATOM 1433 C C . LEU A 1 184 ? 10.099 5.700 -22.429 1.00 86.62 184 LEU A C 1
ATOM 1435 O O . LEU A 1 184 ? 9.364 4.728 -22.616 1.00 86.62 184 LEU A O 1
ATOM 1439 N N . ALA A 1 185 ? 11.336 5.573 -21.960 1.00 84.81 185 ALA A N 1
ATOM 1440 C CA . ALA A 1 185 ? 11.907 4.302 -21.546 1.00 84.81 185 ALA A CA 1
ATOM 1441 C C . ALA A 1 185 ? 11.364 3.867 -20.167 1.00 84.81 185 ALA A C 1
ATOM 1443 O O . ALA A 1 185 ? 11.036 4.721 -19.335 1.00 84.81 185 ALA A O 1
ATOM 1444 N N . PRO A 1 186 ? 11.335 2.554 -19.857 1.00 80.38 186 PRO A N 1
ATOM 1445 C CA . PRO A 1 186 ? 10.912 2.049 -18.546 1.00 80.38 186 PRO A CA 1
ATOM 1446 C C . PRO A 1 186 ? 11.622 2.707 -17.361 1.00 80.38 186 PRO A C 1
ATOM 1448 O O . PRO A 1 186 ? 10.979 3.051 -16.372 1.00 80.38 186 PRO A O 1
ATOM 1451 N N . SER A 1 187 ? 12.924 2.970 -17.484 1.00 82.81 187 SER A N 1
ATOM 1452 C CA . SER A 1 187 ? 13.710 3.656 -16.453 1.00 82.81 187 SER A CA 1
ATOM 1453 C C . SER A 1 187 ? 13.210 5.074 -16.142 1.00 82.81 187 SER A C 1
ATOM 1455 O O . SER A 1 187 ? 13.448 5.579 -15.049 1.00 82.81 187 SER A O 1
ATOM 1457 N N . GLN A 1 188 ? 12.490 5.716 -17.065 1.00 86.62 188 GLN A N 1
ATOM 1458 C CA . GLN A 1 188 ? 11.979 7.077 -16.903 1.00 86.62 188 GLN A CA 1
ATOM 1459 C C . GLN A 1 188 ? 10.579 7.092 -16.282 1.00 86.62 188 GLN A C 1
ATOM 1461 O O . GLN A 1 188 ? 10.302 7.897 -15.393 1.00 86.62 188 GLN A O 1
ATOM 1466 N N . PHE A 1 189 ? 9.685 6.197 -16.715 1.00 90.06 189 PHE A N 1
ATOM 1467 C CA . PHE A 1 189 ? 8.291 6.223 -16.262 1.00 90.06 189 PHE A CA 1
ATOM 1468 C C . PHE A 1 189 ? 8.003 5.348 -15.035 1.00 90.06 189 PHE A C 1
ATOM 1470 O O . PHE A 1 189 ? 6.958 5.530 -14.407 1.00 90.06 189 PHE A O 1
ATOM 1477 N N . PHE A 1 190 ? 8.895 4.425 -14.648 1.00 88.38 190 PHE A N 1
ATOM 1478 C CA . PHE A 1 190 ? 8.687 3.578 -13.464 1.00 88.38 190 PHE A CA 1
ATOM 1479 C C . PHE A 1 190 ? 8.497 4.411 -12.196 1.00 88.38 190 PHE A C 1
ATOM 1481 O O . PHE A 1 190 ? 7.477 4.278 -11.521 1.00 88.38 190 PHE A O 1
ATOM 1488 N N . GLY A 1 191 ? 9.426 5.328 -11.911 1.00 92.31 191 GLY A N 1
ATOM 1489 C CA . GLY A 1 191 ? 9.326 6.198 -10.741 1.00 92.31 191 GLY A CA 1
ATOM 1490 C C . GLY A 1 191 ? 8.070 7.073 -10.754 1.00 92.31 191 GLY A C 1
ATOM 1491 O O . GLY A 1 191 ? 7.391 7.192 -9.735 1.00 92.31 191 GLY A O 1
ATOM 1492 N N . ILE A 1 192 ? 7.703 7.610 -11.923 1.00 94.44 192 ILE A N 1
ATOM 1493 C CA . ILE A 1 192 ? 6.485 8.416 -12.110 1.00 94.44 192 ILE A CA 1
ATOM 1494 C C . ILE A 1 192 ? 5.239 7.588 -11.770 1.00 94.44 192 ILE A C 1
ATOM 1496 O O . ILE A 1 192 ? 4.385 8.032 -11.002 1.00 94.44 192 ILE A O 1
ATOM 1500 N N . ALA A 1 193 ? 5.148 6.361 -12.287 1.00 94.94 193 ALA A N 1
ATOM 1501 C CA . ALA A 1 193 ? 4.019 5.478 -12.025 1.00 94.94 193 ALA A CA 1
ATOM 1502 C C . ALA A 1 193 ? 3.881 5.138 -10.531 1.00 94.94 193 ALA A C 1
ATOM 1504 O O . ALA A 1 193 ? 2.762 5.134 -10.014 1.00 94.94 193 ALA A O 1
ATOM 1505 N N . PHE A 1 194 ? 4.998 4.900 -9.832 1.00 95.69 194 PHE A N 1
ATOM 1506 C CA . PHE A 1 194 ? 5.007 4.690 -8.381 1.00 95.69 194 PHE A CA 1
ATOM 1507 C C . PHE A 1 194 ? 4.468 5.919 -7.636 1.00 95.69 194 PHE A C 1
ATOM 1509 O O . PHE A 1 194 ? 3.531 5.788 -6.848 1.00 95.69 194 PHE A O 1
ATOM 1516 N N . TRP A 1 195 ? 4.994 7.115 -7.917 1.00 97.88 195 TRP A N 1
ATOM 1517 C CA . TRP A 1 195 ? 4.521 8.351 -7.287 1.00 97.88 195 TRP A CA 1
ATOM 1518 C C . TRP A 1 195 ? 3.026 8.570 -7.495 1.00 97.88 195 TRP A C 1
ATOM 1520 O O . TRP A 1 195 ? 2.319 8.846 -6.526 1.00 97.88 195 TRP A O 1
ATOM 1530 N N . ILE A 1 196 ? 2.523 8.396 -8.719 1.00 97.19 196 ILE A N 1
ATOM 1531 C CA . ILE A 1 196 ? 1.099 8.579 -9.020 1.00 97.19 196 ILE A CA 1
ATOM 1532 C C . ILE A 1 196 ? 0.262 7.543 -8.259 1.00 97.19 196 ILE A C 1
ATOM 1534 O O . ILE A 1 196 ? -0.661 7.912 -7.531 1.00 97.19 196 ILE A O 1
ATOM 1538 N N . GLY A 1 197 ? 0.589 6.254 -8.388 1.00 96.50 197 GLY A N 1
ATOM 1539 C CA . GLY A 1 197 ? -0.208 5.169 -7.814 1.00 96.50 197 GLY A CA 1
ATOM 1540 C C . GLY A 1 197 ? -0.315 5.247 -6.290 1.00 96.50 197 GLY A C 1
ATOM 1541 O O . GLY A 1 197 ? -1.421 5.182 -5.737 1.00 96.50 197 GLY A O 1
ATOM 1542 N N . PHE A 1 198 ? 0.813 5.457 -5.608 1.00 97.56 198 PHE A N 1
ATOM 1543 C CA . PHE A 1 198 ? 0.841 5.590 -4.153 1.00 97.56 198 PHE A CA 1
ATOM 1544 C C . PHE A 1 198 ? 0.235 6.912 -3.658 1.00 97.56 198 PHE A C 1
ATOM 1546 O O . PHE A 1 198 ? -0.502 6.896 -2.666 1.00 97.56 198 PHE A O 1
ATOM 1553 N N . SER A 1 199 ? 0.460 8.038 -4.346 1.00 98.19 199 SER A N 1
ATOM 1554 C CA . SER A 1 199 ? -0.141 9.326 -3.958 1.00 98.19 199 SER A CA 1
ATOM 1555 C C . SER A 1 199 ? -1.660 9.292 -4.059 1.00 98.19 199 SER A C 1
ATOM 1557 O O . SER A 1 199 ? -2.334 9.667 -3.100 1.00 98.19 199 SER A O 1
ATOM 1559 N N . ILE A 1 200 ? -2.208 8.790 -5.176 1.00 96.69 200 ILE A N 1
ATOM 1560 C CA . ILE A 1 200 ? -3.661 8.695 -5.384 1.00 96.69 200 ILE A CA 1
ATOM 1561 C C . ILE A 1 200 ? -4.306 7.909 -4.246 1.00 96.69 200 ILE A C 1
ATOM 1563 O O . ILE A 1 200 ? -5.276 8.376 -3.653 1.00 96.69 200 ILE A O 1
ATOM 1567 N N . ASN A 1 201 ? -3.755 6.743 -3.902 1.00 96.75 201 ASN A N 1
ATOM 1568 C CA . ASN A 1 201 ? -4.326 5.919 -2.841 1.00 96.75 201 ASN A CA 1
ATOM 1569 C C . ASN A 1 201 ? -4.194 6.573 -1.465 1.00 96.75 201 ASN A C 1
ATOM 1571 O O . ASN A 1 201 ? -5.156 6.584 -0.699 1.00 96.75 201 ASN A O 1
ATOM 1575 N N . THR A 1 202 ? -3.032 7.153 -1.159 1.00 97.31 202 THR A N 1
ATOM 1576 C CA . THR A 1 202 ? -2.792 7.820 0.127 1.00 97.31 202 THR A CA 1
ATOM 1577 C C . THR A 1 202 ? -3.765 8.981 0.329 1.00 97.31 202 THR A C 1
ATOM 1579 O O . THR A 1 202 ? -4.420 9.072 1.369 1.00 97.31 202 THR A O 1
ATOM 1582 N N . VAL A 1 203 ? -3.924 9.831 -0.689 1.00 97.50 203 VAL A N 1
ATOM 1583 C CA . VAL A 1 203 ? -4.854 10.966 -0.668 1.00 97.50 203 VAL A CA 1
ATOM 1584 C C . VAL A 1 203 ? -6.302 10.483 -0.602 1.00 97.50 203 VAL A C 1
ATOM 1586 O O . VAL A 1 203 ? -7.061 10.965 0.237 1.00 97.50 203 VAL A O 1
ATOM 1589 N N . ALA A 1 204 ? -6.693 9.503 -1.422 1.00 95.06 204 ALA A N 1
ATOM 1590 C CA . ALA A 1 204 ? -8.053 8.968 -1.425 1.00 95.06 204 ALA A CA 1
ATOM 1591 C C . ALA A 1 204 ? -8.446 8.378 -0.063 1.00 95.06 204 ALA A C 1
ATOM 1593 O O . ALA A 1 204 ? -9.546 8.638 0.431 1.00 95.06 204 ALA A O 1
ATOM 1594 N N . VAL A 1 205 ? -7.541 7.629 0.575 1.00 95.62 205 VAL A N 1
ATOM 1595 C CA . VAL A 1 205 ? -7.767 7.084 1.917 1.00 95.62 205 VAL A CA 1
ATOM 1596 C C . VAL A 1 205 ? -7.861 8.190 2.957 1.00 95.62 205 VAL A C 1
ATOM 1598 O O . VAL A 1 205 ? -8.775 8.156 3.778 1.00 95.62 205 VAL A O 1
ATOM 1601 N N . GLU A 1 206 ? -6.986 9.193 2.926 1.00 96.94 206 GLU A N 1
ATOM 1602 C CA . GLU A 1 206 ? -7.043 10.285 3.900 1.00 96.94 206 GLU A CA 1
ATOM 1603 C C . GLU A 1 206 ? -8.326 11.120 3.746 1.00 96.94 206 GLU A C 1
ATOM 1605 O O . GLU A 1 206 ? -8.987 11.420 4.743 1.00 96.94 206 GLU A O 1
ATOM 1610 N N . ILE A 1 207 ? -8.747 11.415 2.510 1.00 95.31 207 ILE A N 1
ATOM 1611 C CA . ILE A 1 207 ? -10.031 12.072 2.223 1.00 95.31 207 ILE A CA 1
ATOM 1612 C C . ILE A 1 207 ? -11.188 11.223 2.758 1.00 95.31 207 ILE A C 1
ATOM 1614 O O . ILE A 1 207 ? -12.072 11.741 3.445 1.00 95.31 207 ILE A O 1
ATOM 1618 N N . TRP A 1 208 ? -11.184 9.914 2.493 1.00 94.38 208 TRP A N 1
ATOM 1619 C CA . TRP A 1 208 ? -12.245 9.030 2.968 1.00 94.38 208 TRP A CA 1
ATOM 1620 C C . TRP A 1 208 ? -12.297 8.962 4.497 1.00 94.38 208 TRP A C 1
ATOM 1622 O O . TRP A 1 208 ? -13.380 9.090 5.068 1.00 94.38 208 TRP A O 1
ATOM 1632 N N . LEU A 1 209 ? -11.153 8.851 5.175 1.00 94.19 209 LEU A N 1
ATOM 1633 C CA . LEU A 1 209 ? -11.063 8.845 6.640 1.00 94.19 209 LEU A CA 1
ATOM 1634 C C . LEU A 1 209 ? -11.559 10.157 7.265 1.00 94.19 209 LEU A C 1
ATOM 1636 O O . LEU A 1 209 ? -12.163 10.141 8.339 1.00 94.19 209 LEU A O 1
ATOM 1640 N N . ARG A 1 210 ? -11.344 11.291 6.587 1.00 93.94 210 ARG A N 1
ATOM 1641 C CA . ARG A 1 210 ? -11.854 12.611 6.996 1.00 93.94 210 ARG A CA 1
ATOM 1642 C C . ARG A 1 210 ? -13.312 12.846 6.611 1.00 93.94 210 ARG A C 1
ATOM 1644 O O . ARG A 1 210 ? -13.935 13.772 7.132 1.00 93.94 210 ARG A O 1
ATOM 1651 N N . SER A 1 211 ? -13.889 12.017 5.748 1.00 92.56 211 SER A N 1
ATOM 1652 C CA . SER A 1 211 ? -15.307 12.093 5.408 1.00 92.56 211 SER A CA 1
ATOM 1653 C C . SER A 1 211 ? -16.186 11.596 6.563 1.00 92.56 211 SER A C 1
ATOM 1655 O O . SER A 1 211 ? -15.792 10.740 7.360 1.00 92.56 211 SER A O 1
ATOM 1657 N N . ARG A 1 212 ? -17.428 12.093 6.639 1.00 89.88 212 ARG A N 1
ATOM 1658 C CA . ARG A 1 212 ? -18.425 11.603 7.609 1.00 89.88 212 ARG A CA 1
ATOM 1659 C C . ARG A 1 212 ? -18.663 10.098 7.453 1.00 89.88 212 ARG A C 1
ATOM 1661 O O . ARG A 1 212 ? -18.781 9.385 8.443 1.00 89.88 212 ARG A O 1
ATOM 1668 N N . ALA A 1 213 ? -18.701 9.619 6.212 1.00 88.94 213 ALA A N 1
ATOM 1669 C CA . ALA A 1 213 ? -18.937 8.217 5.898 1.00 88.94 213 ALA A CA 1
ATOM 1670 C C . ALA A 1 213 ? -17.825 7.300 6.425 1.00 88.94 213 ALA A C 1
ATOM 1672 O O . ALA A 1 213 ? -18.119 6.255 7.006 1.00 88.94 213 ALA A O 1
ATOM 1673 N N . GLY A 1 214 ? -16.563 7.711 6.261 1.00 89.81 214 GLY A N 1
ATOM 1674 C CA . GLY A 1 214 ? -15.411 6.971 6.769 1.00 89.81 214 GLY A CA 1
ATOM 1675 C C . GLY A 1 214 ? -15.408 6.881 8.289 1.00 89.81 214 GLY A C 1
ATOM 1676 O O . GLY A 1 214 ? -15.300 5.779 8.825 1.00 89.81 214 GLY A O 1
ATOM 1677 N N . ARG A 1 215 ? -15.634 8.005 8.985 1.00 92.31 215 ARG A N 1
ATOM 1678 C CA . ARG A 1 215 ? -15.732 8.025 10.456 1.00 92.31 215 ARG A CA 1
ATOM 1679 C C . ARG A 1 215 ? -16.810 7.079 10.980 1.00 92.31 215 ARG A C 1
ATOM 1681 O O . ARG A 1 215 ? -16.496 6.186 11.761 1.00 92.31 215 ARG A O 1
ATOM 1688 N N . LEU A 1 216 ? -18.041 7.194 10.472 1.00 91.81 216 LEU A N 1
ATOM 1689 C CA . LEU A 1 216 ? -19.156 6.336 10.897 1.00 91.81 216 LEU A CA 1
ATOM 1690 C C . LEU A 1 216 ? -18.879 4.851 10.627 1.00 91.81 216 LEU A C 1
ATOM 1692 O O . LEU A 1 216 ? -19.232 3.983 11.426 1.00 91.81 216 LEU A O 1
ATOM 1696 N N . LYS A 1 217 ? -18.248 4.534 9.490 1.00 91.06 217 LYS A N 1
ATOM 1697 C CA . LYS A 1 217 ? -17.907 3.153 9.145 1.00 91.06 217 LYS A CA 1
ATOM 1698 C C . LYS A 1 217 ? -16.843 2.584 10.084 1.00 91.06 217 LYS A C 1
ATOM 1700 O O . LYS A 1 217 ? -16.986 1.432 10.503 1.00 91.06 217 LYS A O 1
ATOM 1705 N N . LEU A 1 218 ? -15.802 3.354 10.404 1.00 92.25 218 LEU A N 1
ATOM 1706 C CA . LEU A 1 218 ? -14.753 2.927 11.329 1.00 92.25 218 LEU A CA 1
ATOM 1707 C C . LEU A 1 218 ? -15.272 2.781 12.755 1.00 92.25 218 LEU A C 1
ATOM 1709 O O . LEU A 1 218 ? -14.995 1.760 13.371 1.00 92.25 218 LEU A O 1
ATOM 1713 N N . GLU A 1 219 ? -16.084 3.720 13.238 1.00 93.50 219 GLU A N 1
ATOM 1714 C CA . GLU A 1 219 ? -16.732 3.639 14.552 1.00 93.50 219 GLU A CA 1
ATOM 1715 C C . GLU A 1 219 ? -17.600 2.390 14.661 1.00 93.50 219 GLU A C 1
ATOM 1717 O O . GLU A 1 219 ? -17.432 1.595 15.582 1.00 93.50 219 GLU A O 1
ATOM 1722 N N . ARG A 1 220 ? -18.462 2.148 13.667 1.00 92.44 220 ARG A N 1
ATOM 1723 C CA . ARG A 1 220 ? -19.292 0.943 13.627 1.00 92.44 220 ARG A CA 1
ATOM 1724 C C . ARG A 1 220 ? -18.449 -0.328 13.651 1.00 92.44 220 ARG A C 1
ATOM 1726 O O . ARG A 1 220 ? -18.742 -1.244 14.409 1.00 92.44 220 ARG A O 1
ATOM 1733 N N . THR A 1 221 ? -17.408 -0.381 12.823 1.00 91.50 221 THR A N 1
ATOM 1734 C CA . THR A 1 221 ? -16.517 -1.546 12.766 1.00 91.50 221 THR A CA 1
ATOM 1735 C C . THR A 1 221 ? -15.772 -1.707 14.094 1.00 91.50 221 THR A C 1
ATOM 1737 O O . THR A 1 221 ? -15.624 -2.818 14.578 1.00 91.50 221 THR A O 1
ATOM 1740 N N . ALA A 1 222 ? -15.342 -0.618 14.731 1.00 91.62 222 ALA A N 1
ATOM 1741 C CA . ALA A 1 222 ? -14.671 -0.651 16.023 1.00 91.62 222 ALA A CA 1
ATOM 1742 C C . ALA A 1 222 ? -15.582 -1.187 17.133 1.00 91.62 222 ALA A C 1
ATOM 1744 O O . ALA A 1 222 ? -15.147 -2.050 17.890 1.00 91.62 222 ALA A O 1
ATOM 1745 N N . VAL A 1 223 ? -16.839 -0.736 17.187 1.00 92.50 223 VAL A N 1
ATOM 1746 C CA . VAL A 1 223 ? -17.849 -1.237 18.132 1.00 92.50 223 VAL A CA 1
ATOM 1747 C C . VAL A 1 223 ? -18.099 -2.730 17.912 1.00 92.50 223 VAL A C 1
ATOM 1749 O O . VAL A 1 223 ? -18.043 -3.502 18.862 1.00 92.50 223 VAL A O 1
ATOM 1752 N N . GLU A 1 224 ? -18.284 -3.161 16.661 1.00 91.19 224 GLU A N 1
ATOM 1753 C CA . GLU A 1 224 ? -18.485 -4.577 16.312 1.00 91.19 224 GLU A CA 1
ATOM 1754 C C . GLU A 1 224 ? -17.285 -5.467 16.704 1.00 91.19 224 GLU A C 1
ATOM 1756 O O . GLU A 1 224 ? -17.465 -6.655 16.960 1.00 91.19 224 GLU A O 1
ATOM 1761 N N . ARG A 1 225 ? -16.062 -4.916 16.737 1.00 87.81 225 ARG A N 1
ATOM 1762 C CA . ARG A 1 225 ? -14.833 -5.633 17.135 1.00 87.81 225 ARG A CA 1
ATOM 1763 C C . ARG A 1 225 ? -14.561 -5.585 18.647 1.00 87.81 225 ARG A C 1
ATOM 1765 O O . ARG A 1 225 ? -13.776 -6.398 19.133 1.00 87.81 225 ARG A O 1
ATOM 1772 N N . ALA A 1 226 ? -15.150 -4.626 19.363 1.00 85.44 226 ALA A N 1
ATOM 1773 C CA . ALA A 1 226 ? -15.002 -4.456 20.810 1.00 85.44 226 ALA A CA 1
ATOM 1774 C C . ALA A 1 226 ? -16.064 -5.224 21.618 1.00 85.44 226 ALA A C 1
ATOM 1776 O O . ALA A 1 226 ? -15.774 -5.633 22.742 1.00 85.44 226 ALA A O 1
ATOM 1777 N N . ALA A 1 227 ? -17.258 -5.414 21.046 1.00 76.56 227 ALA A N 1
ATOM 1778 C CA . ALA A 1 227 ? -18.353 -6.211 21.604 1.00 76.56 227 ALA A CA 1
ATOM 1779 C C . ALA A 1 227 ? -18.137 -7.718 21.435 1.00 76.56 227 ALA A C 1
ATOM 1781 O O . ALA A 1 227 ? -18.767 -8.486 22.190 1.00 76.56 227 ALA A O 1
#

pLDDT: mean 88.4, std 11.82, range [42.19, 98.62]

Radius of gyration: 19.63 Å; chains: 1; bounding box: 65×46×53 Å

Sequence (227 aa):
MQAKIKTSGLTEPARSWSLVRTGLWVSIVIAVAAVIRRVVALMHPVTSGPPQMVALDAVFVSHKALTLAHILPALAFVLLIPFLYARRFARARWVERILFPLGAIVGITAYAMSTDSIGGWLERSAVLFFNTLFMFSLLRAWQLRGEQNRKLGWMTRAIGILLGIATTRPIMGIFFATSPLTHLAPSQFFGIAFWIGFSINTVAVEIWLRSRAGRLKLERTAVERAA

Secondary structure (DSSP, 8-state):
------THHHHHHHHHHHHHHHHHHHHHHHHHHHHHHHHHHHHS---SS-HHHHHHHHHHHHTHHHHHHHHHHHHHHHHHHHHHH-GGGTT-HHHHHHHHHHHHHHHHHHHHHGGG-TTHHHHHHHHHHHHHHHHHHHHHHHH--S-HHHHHHHHHHHHHHHHHHHHHHHHHHHHHHHHHHH---HHHHHHHHHHHHHHHHHHHHHHHHHSHHHHHHHHHHHHHHH-